Protein AF-A0A933EAL6-F1 (afdb_monomer)

Foldseek 3Di:
DPDDPPPVQLQVLLVVLVVQLPDPPHDLVVLLCQLVPHPGRPDDPPDHSLVSNLSSADDDPRRLVSLLSVLLSLLVNLVVVCQVVQDDPHSLSSLLSSLLNLLSSLAQVRQQVSLVVNVVVLRHFDDDPNHTSLQSSLSNNLSREQACPCLVVLVCQLVVQQDPRRGGHLVSSLSSQLSHAPHNVRHLHHPLLSNLQSLLSLLVVCVPPPCSLVVLLVSLVVSCVSRPPPPCSLLSSLLSCLVNVHQPSSQVSRDDPLSCQLCVVVVVDPDPDSVVSVVSSLVSLVVVLPDPPDDPVVSVVSVVSSVVSVVVVVVVVVPPPPDD

Mean predicted aligned error: 5.94 Å

Radius of gyration: 23.81 Å; Cα contacts (8 Å, |Δi|>4): 385; chains: 1; bounding box: 73×44×65 Å

Secondary structure (DSSP, 8-state):
---SSSHHHHHHHHHHHHHHHH-TT--HHHHHHHHHT-S-----SSS-HHHHHHHTSPPGGGHHHHHHHHHHHHHHHHHT-HHHH--SSSHHHHHHHHHHHHHHH--HHHHHHHHHHHHHH-----EETTEEHHHHHHHHHHHT--SGGGHHHHHHHHHHS--SSS---HHHHHHHHHTSBSSTTSTTSB-HHHHHHHHHHHHHHHTT-TTHHHHHHHHHHHHHHHSTT-TTHHHHHHHHHHHTT--HHHHHH--SHHHHHHHHHHHH-S---HHHHHHHHHHHHHHHHT-TTS-HHHHHHHHHHHHHHHHHHHHHHHT-----

Solvent-accessible surface area (backbone atoms only — not comparable to full-atom values): 18078 Å² total; per-residue (Å²): 146,84,88,80,75,78,58,61,51,52,52,49,35,25,52,55,46,50,56,52,73,70,45,89,85,66,55,66,66,61,57,49,37,35,30,64,58,43,95,57,66,95,64,80,89,84,68,61,42,32,56,51,58,63,67,14,50,56,72,72,91,55,24,62,60,51,46,52,53,50,37,51,53,50,27,56,43,46,70,65,38,45,73,77,66,45,52,73,96,51,31,37,45,24,50,31,24,49,22,46,33,45,29,74,58,47,44,22,94,48,36,25,65,42,52,47,58,54,58,72,65,72,69,75,79,52,59,42,98,88,40,50,35,48,51,30,44,50,50,20,51,34,43,13,44,60,55,68,88,57,47,70,58,22,50,37,8,45,74,67,53,35,50,99,81,43,83,44,35,38,65,52,13,40,49,32,44,60,48,28,33,70,41,81,90,37,67,90,43,74,29,55,69,59,39,26,49,44,50,36,45,50,47,64,67,35,70,80,48,94,57,34,51,63,55,53,35,50,55,55,49,48,53,48,69,76,45,68,91,54,94,54,52,53,57,55,50,50,51,25,31,58,74,52,67,42,58,68,66,58,59,70,33,51,63,54,75,68,45,49,64,28,42,53,62,62,75,74,44,91,63,88,46,70,69,49,50,48,52,43,46,55,51,31,51,54,54,55,61,71,40,87,85,54,55,66,76,58,38,56,49,51,54,52,54,53,54,49,52,54,51,52,56,56,54,59,68,69,65,66,71,86,82,126

Nearest PDB structures (foldseek):
  6j2q-assembly1_N  TM=3.318E-01  e=2.746E+00  Saccharomyces cerevisiae S288C
  5lg6-assembly1_A  TM=2.944E-01  e=2.132E+00  Sus scrofa
  7pua-assembly1_F7  TM=2.602E-01  e=3.851E+00  Trypanosoma brucei brucei

pLDDT: mean 90.54, std 11.36, range [38.97, 98.88]

Sequence (324 aa):
MVELMDIEPILWMREMLGDWLTRDDWRPEELINWLEGYNLPPVGHDDEPFLWLLRGLPLADKRFEAETRLAERVAKVLDGKPDLMRPGTRPDKVLYNLFMLCAGLGCPDQLAEPLYKLFQRRVLKGNWLGVDVRDSLLTALISNQIDDRLRPIWETMLEQRKHDFLPGDEYDGFNGIVMKPASAETVGEPDLDAIGWALKFIAKYLDRDSGRCEEFQALIKQIAEIYPGRPILEIEILLQAVHNDWPRWAMQAIPGDYVSQILDPLETSPYCSVRAAKGIVSHGIATIEARPDVHSGVKLRIEKVHSQYLKEELNVGAQVPEST

Structure (mmCIF, N/CA/C/O backbone):
data_AF-A0A933EAL6-F1
#
_entry.id   AF-A0A933EAL6-F1
#
loop_
_atom_site.group_PDB
_atom_site.id
_atom_site.type_symbol
_atom_site.label_atom_id
_atom_site.label_alt_id
_atom_site.label_comp_id
_atom_site.label_asym_id
_atom_site.label_entity_id
_atom_site.label_seq_id
_atom_site.pdbx_PDB_ins_code
_atom_site.Cartn_x
_atom_site.Cartn_y
_atom_site.Cartn_z
_atom_site.occupancy
_atom_site.B_iso_or_equiv
_atom_site.auth_seq_id
_atom_site.auth_comp_id
_atom_site.auth_asym_id
_atom_site.auth_atom_id
_atom_site.pdbx_PDB_model_num
ATOM 1 N N . MET A 1 1 ? 33.243 19.822 7.051 1.00 38.97 1 MET A N 1
ATOM 2 C CA . MET A 1 1 ? 33.484 20.320 5.679 1.00 38.97 1 MET A CA 1
ATOM 3 C C . MET A 1 1 ? 33.524 19.112 4.748 1.00 38.97 1 MET A C 1
ATOM 5 O O . MET A 1 1 ? 34.571 18.752 4.235 1.00 38.97 1 MET A O 1
ATOM 9 N N . VAL A 1 2 ? 32.381 18.431 4.655 1.00 43.97 2 VAL A N 1
ATOM 10 C CA . VAL A 1 2 ? 32.123 17.196 3.901 1.00 43.97 2 VAL A CA 1
ATOM 11 C C . VAL A 1 2 ? 30.643 17.309 3.545 1.00 43.97 2 VAL A C 1
ATOM 13 O O . VAL A 1 2 ? 29.844 16.979 4.404 1.00 43.97 2 VAL A O 1
ATOM 16 N N . GLU A 1 3 ? 30.278 17.947 2.422 1.00 46.09 3 GLU A N 1
ATOM 17 C CA . GLU A 1 3 ? 28.862 18.010 1.9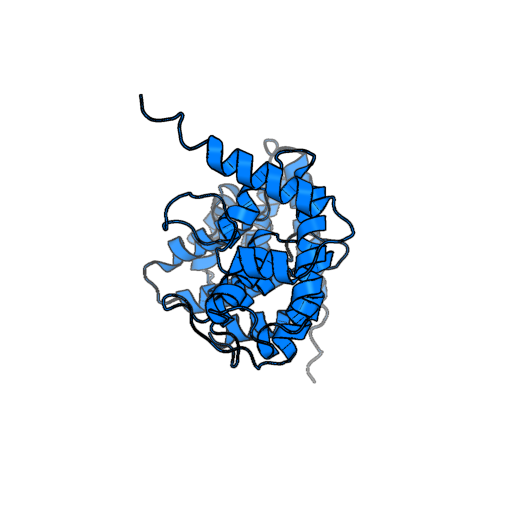69 1.00 46.09 3 GLU A CA 1
ATOM 18 C C . GLU A 1 3 ? 28.632 18.679 0.591 1.00 46.09 3 GLU A C 1
ATOM 20 O O . GLU A 1 3 ? 27.567 19.227 0.332 1.00 46.09 3 GLU A O 1
ATOM 25 N N . LEU A 1 4 ? 29.612 18.679 -0.325 1.00 46.19 4 LEU A N 1
ATOM 26 C CA . LEU A 1 4 ? 29.446 19.334 -1.641 1.00 46.19 4 LEU A CA 1
ATOM 27 C C . LEU A 1 4 ? 29.796 18.462 -2.862 1.00 46.19 4 LEU A C 1
ATOM 29 O O . LEU A 1 4 ? 29.727 18.968 -3.976 1.00 46.19 4 LEU A O 1
ATOM 33 N N . MET A 1 5 ? 30.130 17.174 -2.696 1.00 49.69 5 MET A N 1
ATOM 34 C CA . MET A 1 5 ? 30.483 16.290 -3.829 1.00 49.69 5 MET A CA 1
ATOM 35 C C . MET A 1 5 ? 29.367 15.325 -4.277 1.00 49.69 5 MET A C 1
ATOM 37 O O . MET A 1 5 ? 29.436 14.829 -5.394 1.00 49.69 5 MET A O 1
ATOM 41 N N . ASP A 1 6 ? 28.295 15.131 -3.499 1.00 56.69 6 ASP A N 1
ATOM 42 C CA . ASP A 1 6 ? 27.208 14.192 -3.861 1.00 56.69 6 ASP A CA 1
ATOM 43 C C . ASP A 1 6 ? 26.099 14.810 -4.735 1.00 56.69 6 ASP A C 1
ATOM 45 O O . ASP A 1 6 ? 25.168 14.127 -5.162 1.00 56.69 6 ASP A O 1
ATOM 49 N N . ILE A 1 7 ? 26.178 16.113 -5.029 1.00 62.53 7 ILE A N 1
ATOM 50 C CA . ILE A 1 7 ? 25.161 16.825 -5.821 1.00 62.53 7 ILE A CA 1
ATO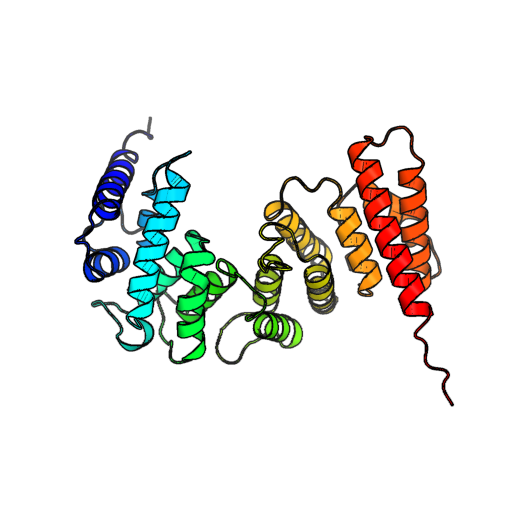M 51 C C . ILE A 1 7 ? 25.357 16.595 -7.332 1.00 62.53 7 ILE A C 1
ATOM 53 O O . ILE A 1 7 ? 24.390 16.583 -8.089 1.00 62.53 7 ILE A O 1
ATOM 57 N N . GLU A 1 8 ? 26.586 16.370 -7.795 1.00 81.62 8 GLU A N 1
ATOM 58 C CA . GLU A 1 8 ? 26.896 16.250 -9.228 1.00 81.62 8 GLU A CA 1
ATOM 59 C C . GLU A 1 8 ? 26.235 15.027 -9.906 1.00 81.62 8 GLU A C 1
ATOM 61 O O . GLU A 1 8 ? 25.612 15.188 -10.960 1.00 81.62 8 GLU A O 1
ATOM 66 N N . PRO A 1 9 ? 26.234 13.825 -9.303 1.00 86.44 9 PRO A N 1
ATOM 67 C CA . PRO A 1 9 ? 25.667 12.642 -9.952 1.00 86.44 9 PRO A CA 1
ATOM 68 C C . PRO A 1 9 ? 24.141 12.640 -9.991 1.00 86.44 9 PRO A C 1
ATOM 70 O O . PRO A 1 9 ? 23.541 12.153 -10.948 1.00 86.44 9 PRO A O 1
ATOM 73 N N . ILE A 1 10 ? 23.496 13.207 -8.966 1.00 88.19 10 ILE A N 1
ATOM 74 C CA . ILE A 1 10 ? 22.038 13.308 -8.938 1.00 88.19 10 ILE A CA 1
ATOM 75 C C . ILE A 1 10 ? 21.523 14.345 -9.941 1.00 88.19 10 ILE A C 1
ATOM 77 O O . ILE A 1 10 ? 20.478 14.138 -10.559 1.00 88.19 10 ILE A O 1
ATOM 81 N N . LEU A 1 11 ? 22.264 15.439 -10.149 1.00 89.56 11 LEU A N 1
ATOM 82 C CA . LEU A 1 11 ? 21.956 16.403 -11.204 1.00 89.56 11 LEU A CA 1
ATOM 83 C C . LEU A 1 11 ? 22.111 15.771 -12.588 1.00 89.56 11 LEU A C 1
ATOM 85 O O . LEU A 1 11 ? 21.212 15.928 -13.412 1.00 89.56 11 LEU A O 1
ATOM 89 N N . TRP A 1 12 ? 23.171 14.986 -12.805 1.00 90.00 12 TRP A N 1
ATOM 90 C CA . TRP A 1 12 ? 23.346 14.240 -14.051 1.00 90.00 12 TRP A CA 1
ATOM 91 C C . TRP A 1 12 ? 22.209 13.233 -14.279 1.00 90.00 12 TRP A C 1
ATOM 93 O O . TRP A 1 12 ? 21.613 13.217 -15.356 1.00 90.00 12 TRP A O 1
ATOM 103 N N . MET A 1 13 ? 21.835 12.440 -13.267 1.00 92.50 13 MET A N 1
ATOM 104 C CA . MET A 1 13 ? 20.707 11.507 -13.382 1.00 92.50 13 MET A CA 1
ATOM 105 C C . MET A 1 13 ? 19.410 12.232 -13.762 1.00 92.50 13 MET A C 1
ATOM 107 O O . MET A 1 13 ? 18.644 11.740 -14.589 1.00 92.50 13 MET A O 1
ATOM 111 N N . ARG A 1 14 ? 19.175 13.417 -13.185 1.00 93.06 14 ARG A N 1
ATOM 112 C CA . ARG A 1 14 ? 17.989 14.231 -13.469 1.00 93.06 14 ARG A CA 1
ATOM 113 C C . ARG A 1 14 ? 17.970 14.786 -14.887 1.00 93.06 14 ARG A C 1
ATOM 115 O O . ARG A 1 14 ? 16.919 14.756 -15.519 1.00 93.06 14 ARG A O 1
ATOM 122 N N . GLU A 1 15 ? 19.101 15.274 -15.383 1.00 93.00 15 GLU A N 1
ATOM 123 C CA . GLU A 1 15 ? 19.229 15.745 -16.766 1.00 93.00 15 GLU A CA 1
ATOM 124 C C . GLU A 1 15 ? 19.020 14.591 -17.752 1.00 93.00 15 GLU A C 1
ATOM 126 O O . GLU A 1 15 ? 18.150 14.664 -18.616 1.00 93.00 15 GLU A O 1
ATOM 131 N N . MET A 1 16 ? 19.713 13.468 -17.540 1.00 94.12 16 MET A N 1
ATOM 132 C CA . MET A 1 16 ? 19.602 12.281 -18.388 1.00 94.12 16 MET A CA 1
ATOM 133 C C . MET A 1 16 ? 18.174 11.718 -18.424 1.00 94.12 16 MET A C 1
ATOM 135 O O . MET A 1 16 ? 17.665 11.388 -19.498 1.00 94.12 16 MET A O 1
ATOM 139 N N . LEU A 1 17 ? 17.517 11.600 -17.264 1.00 95.56 17 LEU A N 1
ATOM 140 C CA . LEU A 1 17 ? 16.135 11.130 -17.191 1.00 95.56 17 LEU A CA 1
ATOM 141 C C . LEU A 1 17 ? 15.175 12.135 -17.834 1.00 95.56 17 LEU A C 1
ATOM 143 O O . LEU A 1 17 ? 14.289 11.724 -18.579 1.00 95.56 17 LEU A O 1
ATOM 147 N N . GLY A 1 18 ? 15.354 13.433 -17.577 1.00 95.25 18 GLY A N 1
ATOM 148 C CA . GLY A 1 18 ? 14.534 14.496 -18.156 1.00 95.25 18 GLY A CA 1
ATOM 149 C C . GLY A 1 18 ? 14.580 14.492 -19.683 1.00 95.25 18 GLY A C 1
ATOM 150 O O . GLY A 1 18 ? 13.536 14.410 -20.332 1.00 95.25 18 GLY A O 1
ATOM 151 N N . ASP A 1 19 ? 15.782 14.478 -20.256 1.00 95.19 19 ASP A N 1
ATOM 152 C CA . ASP A 1 19 ? 15.985 14.404 -21.703 1.00 95.19 19 ASP A CA 1
ATOM 153 C C . ASP A 1 19 ? 15.349 13.143 -22.279 1.00 95.19 19 ASP A C 1
ATOM 155 O O . ASP A 1 19 ? 14.588 13.201 -23.247 1.00 95.19 19 ASP A O 1
ATOM 159 N N . TRP A 1 20 ? 15.582 11.993 -21.645 1.00 97.00 20 TRP A N 1
ATOM 160 C CA . TRP A 1 20 ? 14.980 10.743 -22.082 1.00 97.00 20 TRP A CA 1
ATOM 161 C C . TRP A 1 20 ? 13.451 10.808 -22.068 1.00 97.00 20 TRP A C 1
ATOM 163 O O . TRP A 1 20 ? 12.844 10.440 -23.073 1.00 97.00 20 TRP A O 1
ATOM 173 N N . LEU A 1 21 ? 12.823 11.314 -20.998 1.00 97.00 21 LEU A N 1
ATOM 174 C CA . LEU A 1 21 ? 11.361 11.417 -20.850 1.00 97.00 21 LEU A CA 1
ATOM 175 C C . LEU A 1 21 ? 10.691 12.336 -21.887 1.00 97.00 21 LEU A C 1
ATOM 177 O O . LEU A 1 21 ? 9.519 12.120 -22.218 1.00 97.00 21 LEU A O 1
ATOM 181 N N . THR A 1 22 ? 11.421 13.313 -22.432 1.00 95.81 22 THR A N 1
ATOM 182 C CA . THR A 1 22 ? 10.909 14.229 -23.470 1.00 95.81 22 THR A CA 1
ATOM 183 C C . THR A 1 22 ? 11.011 13.676 -24.894 1.00 95.81 22 THR A C 1
ATOM 185 O O . THR A 1 22 ? 10.287 14.133 -25.774 1.00 95.81 22 THR A O 1
ATOM 188 N N . ARG A 1 23 ? 11.860 12.669 -25.133 1.00 96.44 23 ARG A N 1
ATOM 189 C CA . ARG A 1 23 ? 12.042 12.048 -26.455 1.00 96.44 23 ARG A CA 1
ATOM 190 C C . ARG A 1 23 ? 10.880 11.136 -26.845 1.00 96.44 23 ARG A C 1
ATOM 192 O O . ARG A 1 23 ? 10.581 10.190 -26.120 1.00 96.44 23 ARG A O 1
ATOM 199 N N . ASP A 1 24 ? 10.305 11.328 -28.029 1.00 93.81 24 ASP A N 1
ATOM 200 C CA . ASP A 1 24 ? 9.278 10.424 -28.577 1.00 93.81 24 ASP A CA 1
ATOM 201 C C . ASP A 1 24 ? 9.861 9.108 -29.129 1.00 93.81 24 ASP A C 1
ATOM 203 O O . ASP A 1 24 ? 9.171 8.090 -29.170 1.00 93.81 24 ASP A O 1
ATOM 207 N N . ASP A 1 25 ? 11.138 9.108 -29.526 1.00 95.38 25 ASP A N 1
ATOM 208 C CA . ASP A 1 25 ? 11.841 8.000 -30.193 1.00 95.38 25 ASP A CA 1
ATOM 209 C C . ASP A 1 25 ? 12.563 7.036 -29.231 1.00 95.38 25 ASP A C 1
ATOM 211 O O . ASP A 1 25 ? 13.445 6.273 -29.639 1.00 95.38 25 ASP A O 1
ATOM 215 N N . TRP A 1 26 ? 12.210 7.083 -27.948 1.00 96.38 26 TRP A N 1
ATOM 216 C CA . TRP A 1 26 ? 12.807 6.243 -26.914 1.00 96.38 26 TRP A CA 1
ATOM 217 C C . TRP A 1 26 ? 12.532 4.750 -27.147 1.00 96.38 26 TRP A C 1
ATOM 219 O O . TRP A 1 26 ? 11.570 4.364 -27.822 1.00 96.38 26 TRP A O 1
ATOM 229 N N . ARG A 1 27 ? 13.367 3.889 -26.551 1.00 96.62 27 ARG A N 1
ATOM 230 C CA . ARG A 1 27 ? 13.240 2.430 -26.695 1.00 96.62 27 ARG A CA 1
ATOM 231 C C . ARG A 1 27 ? 13.237 1.690 -25.349 1.00 96.62 27 ARG A C 1
ATOM 233 O O . ARG A 1 27 ? 13.998 2.077 -24.462 1.00 96.62 27 ARG A O 1
ATOM 240 N N . PRO A 1 28 ? 12.449 0.605 -25.185 1.00 97.06 28 PRO A N 1
ATOM 241 C CA . PRO A 1 28 ? 12.453 -0.236 -23.981 1.00 97.06 28 PRO A CA 1
ATOM 242 C C . PRO A 1 28 ? 13.844 -0.678 -23.514 1.00 97.06 28 PRO A C 1
ATOM 244 O O . PRO A 1 28 ? 14.104 -0.736 -22.313 1.00 97.06 28 PRO A O 1
ATOM 247 N N . GLU A 1 29 ? 14.752 -0.950 -24.452 1.00 97.06 29 GLU A N 1
ATOM 248 C CA . GLU A 1 29 ? 16.115 -1.400 -24.171 1.00 97.06 29 GLU A CA 1
ATOM 249 C C . GLU A 1 29 ? 16.933 -0.360 -23.395 1.00 97.06 29 GLU A C 1
ATOM 251 O O . GLU A 1 29 ? 17.796 -0.733 -22.606 1.00 97.06 29 GLU A O 1
ATOM 256 N N . GLU A 1 30 ? 16.657 0.937 -23.575 1.00 97.00 30 GLU A N 1
ATOM 257 C CA . GLU A 1 30 ? 17.330 2.005 -22.826 1.00 97.00 30 GLU A CA 1
ATOM 258 C C . GLU A 1 30 ? 17.000 1.903 -21.328 1.00 97.00 30 GLU A C 1
ATOM 260 O O . GLU A 1 30 ? 17.908 1.904 -20.497 1.00 97.00 30 GLU A O 1
ATOM 265 N N . LEU A 1 31 ? 15.719 1.710 -20.985 1.00 97.56 31 LEU A N 1
ATOM 266 C CA . LEU A 1 31 ? 15.288 1.522 -19.598 1.00 97.56 31 LEU A CA 1
ATOM 267 C C . LEU A 1 31 ? 15.797 0.193 -19.022 1.00 97.56 31 LEU A C 1
ATOM 269 O O . LEU A 1 31 ? 16.239 0.154 -17.878 1.00 97.56 31 LEU A O 1
ATOM 273 N N . ILE A 1 32 ? 15.786 -0.890 -19.806 1.00 97.94 32 ILE A N 1
ATOM 274 C CA . ILE A 1 32 ? 16.344 -2.186 -19.382 1.00 97.94 32 ILE A CA 1
ATOM 275 C C . ILE A 1 32 ? 17.829 -2.045 -19.020 1.00 97.94 32 ILE A C 1
ATOM 277 O O . ILE A 1 32 ? 18.246 -2.533 -17.971 1.00 97.94 32 ILE A O 1
ATOM 281 N N . ASN A 1 33 ? 18.610 -1.337 -19.842 1.00 96.75 33 ASN A N 1
ATOM 282 C CA . ASN A 1 33 ? 20.025 -1.089 -19.572 1.00 96.75 33 ASN A CA 1
ATOM 283 C C . ASN A 1 33 ? 20.219 -0.323 -18.258 1.00 96.75 33 ASN A C 1
ATOM 285 O O . ASN A 1 33 ? 21.057 -0.720 -17.447 1.00 96.75 33 ASN A O 1
ATOM 289 N N . TRP A 1 34 ? 19.417 0.717 -18.011 1.00 96.12 34 TRP A N 1
ATOM 290 C CA . TRP A 1 34 ? 19.445 1.437 -16.737 1.00 96.12 34 TRP A CA 1
ATOM 291 C C . TRP A 1 34 ? 19.108 0.530 -15.558 1.00 96.12 34 TRP A C 1
ATOM 293 O O . TRP A 1 34 ? 19.881 0.484 -14.610 1.00 96.12 34 TRP A O 1
ATOM 303 N N . LEU A 1 35 ? 18.026 -0.251 -15.631 1.00 96.88 35 LEU A N 1
ATOM 304 C CA . LEU A 1 35 ? 17.615 -1.182 -14.569 1.00 96.88 35 LEU A CA 1
ATOM 305 C C . LEU A 1 35 ? 18.649 -2.285 -14.301 1.00 96.88 35 LEU A C 1
ATOM 307 O O . LEU A 1 35 ? 18.719 -2.826 -13.196 1.00 96.88 35 LEU A O 1
ATOM 311 N N . GLU A 1 36 ? 19.478 -2.614 -15.286 1.00 95.12 36 GLU A N 1
ATOM 312 C CA . GLU A 1 36 ? 20.605 -3.525 -15.114 1.00 95.12 36 GLU A CA 1
ATOM 313 C C . GLU A 1 36 ? 21.829 -2.849 -14.460 1.00 95.12 36 GLU A C 1
ATOM 315 O O . GLU A 1 36 ? 22.655 -3.513 -13.819 1.00 95.12 36 GLU A O 1
ATOM 320 N N . GLY A 1 37 ? 21.904 -1.519 -14.527 1.00 93.38 37 GLY A N 1
ATOM 321 C CA . GLY A 1 37 ? 22.972 -0.682 -13.979 1.00 93.38 37 GLY A CA 1
ATOM 322 C C . GLY A 1 37 ? 23.952 -0.146 -15.025 1.00 93.38 37 GLY A C 1
ATOM 323 O O . GLY A 1 37 ? 25.011 0.359 -14.660 1.00 93.38 37 GLY A O 1
ATOM 324 N N . TYR A 1 38 ? 23.640 -0.267 -16.314 1.00 93.19 38 TYR A N 1
ATOM 325 C CA . TYR A 1 38 ? 24.433 0.315 -17.394 1.00 93.19 38 TYR A CA 1
ATOM 326 C C . TYR A 1 38 ? 24.014 1.756 -17.668 1.00 93.19 38 TYR A C 1
ATOM 328 O O . TYR A 1 38 ? 22.846 2.097 -17.526 1.00 93.19 38 TYR A O 1
ATOM 336 N N . ASN A 1 39 ? 24.955 2.588 -18.125 1.00 89.75 39 ASN A N 1
ATOM 337 C CA . ASN A 1 39 ? 24.715 3.989 -18.503 1.00 89.75 39 ASN A CA 1
ATOM 338 C C . ASN A 1 39 ? 24.059 4.839 -17.397 1.00 89.75 39 ASN A C 1
ATOM 340 O O . ASN A 1 39 ? 23.352 5.796 -17.700 1.00 89.75 39 ASN A O 1
ATOM 344 N N . LEU A 1 40 ? 24.279 4.479 -16.129 1.00 88.50 40 LEU A N 1
ATOM 345 C CA . LEU A 1 40 ? 23.939 5.307 -14.976 1.00 88.50 40 LEU A CA 1
ATOM 346 C C . LEU A 1 40 ? 25.152 6.156 -14.562 1.00 88.50 40 LEU A C 1
ATOM 348 O O . LEU A 1 40 ? 26.291 5.764 -14.848 1.00 88.50 40 LEU A O 1
ATOM 352 N N . PRO A 1 41 ? 24.940 7.294 -13.877 1.00 84.94 41 PRO A N 1
ATOM 353 C CA . PRO A 1 41 ? 26.030 8.069 -13.294 1.00 84.94 41 PRO A CA 1
ATOM 354 C C . PRO A 1 41 ? 26.938 7.213 -12.379 1.00 84.94 41 PRO A C 1
ATOM 356 O O . PRO A 1 41 ? 26.459 6.279 -11.733 1.00 84.94 41 PRO A O 1
ATOM 359 N N . PRO A 1 42 ? 28.251 7.505 -12.299 1.00 72.88 42 PRO A N 1
ATOM 360 C CA . PRO A 1 42 ? 29.240 6.714 -11.572 1.00 72.88 42 PRO A CA 1
ATOM 361 C C . PRO A 1 42 ? 29.211 7.039 -10.074 1.00 72.88 42 PRO A C 1
ATOM 363 O O . PRO A 1 42 ? 30.076 7.741 -9.555 1.00 72.88 42 PRO A O 1
ATOM 366 N N . VAL A 1 43 ? 28.203 6.532 -9.373 1.00 60.44 43 VAL A N 1
ATOM 367 C CA . VAL A 1 43 ? 27.969 6.795 -7.947 1.00 60.44 43 VAL A CA 1
ATOM 368 C C . VAL A 1 43 ? 27.930 5.507 -7.159 1.00 60.44 43 VAL A C 1
ATOM 370 O O . VAL A 1 43 ? 26.868 4.946 -6.921 1.00 60.44 43 VAL A O 1
ATOM 373 N N . GLY A 1 44 ? 29.121 5.049 -6.768 1.00 58.97 44 GLY A N 1
ATOM 374 C CA . GLY A 1 44 ? 29.311 3.885 -5.903 1.00 58.97 44 GLY A CA 1
ATOM 375 C C . GLY A 1 44 ? 28.628 2.603 -6.395 1.00 58.97 44 GLY A C 1
ATOM 376 O O . GLY A 1 44 ? 28.034 2.538 -7.467 1.00 58.97 44 GLY A O 1
ATOM 377 N N . HIS A 1 45 ? 28.746 1.535 -5.616 1.00 60.19 45 HIS A N 1
AT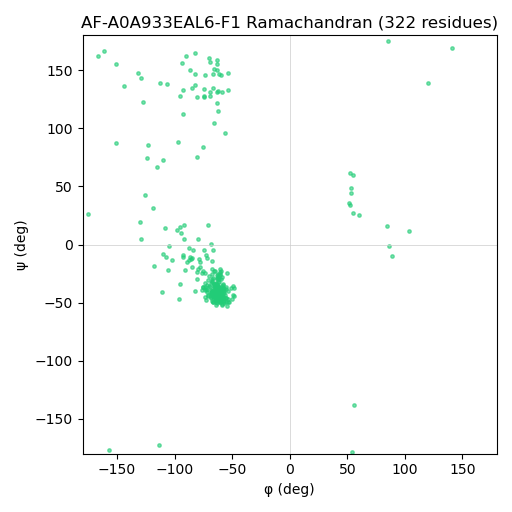OM 378 C CA . HIS A 1 45 ? 28.006 0.287 -5.846 1.00 60.19 45 HIS A CA 1
ATOM 379 C C . HIS A 1 45 ? 26.902 0.087 -4.800 1.00 60.19 45 HIS A C 1
ATOM 381 O O . HIS A 1 45 ? 26.374 -1.015 -4.676 1.00 60.19 45 HIS A O 1
ATOM 387 N N . ASP A 1 46 ? 26.582 1.144 -4.051 1.00 74.69 46 ASP A N 1
ATOM 388 C CA . ASP A 1 46 ? 25.826 1.035 -2.804 1.00 74.69 46 ASP A CA 1
ATOM 389 C C . ASP A 1 46 ? 24.308 1.151 -3.020 1.00 74.69 46 ASP A C 1
ATOM 391 O O . ASP A 1 46 ? 23.541 0.641 -2.209 1.00 74.69 46 ASP A O 1
ATOM 395 N N . ASP A 1 47 ? 23.867 1.760 -4.129 1.00 83.75 47 ASP A N 1
ATOM 396 C CA . ASP A 1 47 ? 22.451 1.953 -4.457 1.00 83.75 47 ASP A CA 1
ATOM 397 C C . ASP A 1 47 ? 22.017 1.124 -5.680 1.00 83.75 47 ASP A C 1
ATOM 399 O O . ASP A 1 47 ? 22.701 1.072 -6.708 1.00 83.75 47 ASP A O 1
ATOM 403 N N . GLU A 1 48 ? 20.825 0.528 -5.604 1.00 92.31 48 GLU A N 1
ATOM 404 C CA . GLU A 1 48 ? 20.214 -0.190 -6.727 1.00 92.31 48 GLU A CA 1
ATOM 405 C C . GLU A 1 48 ? 19.683 0.774 -7.816 1.00 92.31 48 GLU A C 1
ATOM 407 O O . GLU A 1 48 ? 19.160 1.848 -7.505 1.00 92.31 48 GLU A O 1
ATOM 412 N N . PRO A 1 49 ? 19.741 0.399 -9.109 1.00 94.75 49 PRO A N 1
ATOM 413 C CA . PRO A 1 49 ? 19.315 1.230 -10.237 1.00 94.75 49 PRO A CA 1
ATOM 414 C C . PRO A 1 49 ? 17.949 1.912 -10.143 1.00 94.75 49 PRO A C 1
ATOM 416 O O . PRO A 1 49 ? 17.801 3.048 -10.594 1.00 94.75 49 PRO A O 1
ATOM 419 N N . PHE A 1 50 ? 16.937 1.252 -9.573 1.00 96.25 50 PHE A N 1
ATOM 420 C CA . PHE A 1 50 ? 15.602 1.848 -9.476 1.00 96.25 50 PHE A CA 1
ATOM 421 C C . PHE A 1 50 ? 15.591 3.102 -8.588 1.00 96.25 50 PHE A C 1
ATOM 423 O O . PHE A 1 50 ? 14.862 4.049 -8.883 1.00 96.25 50 PHE A O 1
ATOM 430 N N . LEU A 1 51 ? 16.436 3.152 -7.548 1.00 94.44 51 LEU A N 1
ATOM 431 C CA . LEU A 1 51 ? 16.561 4.315 -6.666 1.00 94.44 51 LEU A CA 1
ATOM 432 C C . LEU A 1 51 ? 17.101 5.523 -7.427 1.00 94.44 51 LEU A C 1
ATOM 434 O O . LEU A 1 51 ? 16.626 6.637 -7.218 1.00 94.44 51 LEU A O 1
ATOM 438 N N . TRP A 1 52 ? 18.048 5.314 -8.345 1.00 93.00 52 TRP A N 1
ATOM 439 C CA . TRP A 1 52 ? 18.578 6.386 -9.188 1.00 93.00 52 TRP A CA 1
ATOM 440 C C . TRP A 1 52 ? 17.509 6.971 -10.101 1.00 93.00 52 TRP A C 1
ATOM 442 O O . TRP A 1 52 ? 17.387 8.191 -10.188 1.00 93.00 52 TRP A O 1
ATOM 452 N N . LEU A 1 53 ? 16.683 6.121 -10.710 1.00 95.50 53 LEU A N 1
ATOM 453 C CA . LEU A 1 53 ? 15.565 6.572 -11.538 1.00 95.50 53 LEU A CA 1
ATOM 454 C C . LEU A 1 53 ? 14.560 7.393 -10.717 1.00 95.50 53 LEU A C 1
ATOM 456 O O . LEU A 1 53 ? 14.176 8.480 -11.140 1.00 95.50 53 LEU A O 1
ATOM 460 N N . LEU A 1 54 ? 14.203 6.933 -9.513 1.00 95.88 54 LEU A N 1
ATOM 461 C CA . LEU A 1 54 ? 13.280 7.653 -8.627 1.00 95.88 54 LEU A CA 1
ATOM 462 C C . LEU A 1 54 ? 13.854 8.985 -8.122 1.00 95.88 54 LEU A C 1
ATOM 464 O O . LEU A 1 54 ? 13.153 9.995 -8.089 1.00 95.88 54 LEU A O 1
ATOM 468 N N . ARG A 1 55 ? 15.134 9.022 -7.735 1.00 92.50 55 ARG A N 1
ATOM 469 C CA . ARG A 1 55 ? 15.792 10.257 -7.274 1.00 92.50 55 ARG A CA 1
ATOM 470 C C . ARG A 1 55 ? 16.032 11.240 -8.428 1.00 92.50 55 ARG A C 1
ATOM 472 O O . ARG A 1 55 ? 16.012 12.454 -8.214 1.00 92.50 55 ARG A O 1
ATOM 479 N N . GLY A 1 56 ? 16.243 10.722 -9.639 1.00 93.69 56 GLY A N 1
ATOM 480 C CA . GLY A 1 56 ? 16.425 11.491 -10.868 1.00 93.69 56 GLY A CA 1
ATOM 481 C C . GLY A 1 56 ? 15.173 12.236 -11.326 1.00 93.69 56 GLY A C 1
ATOM 482 O O . GLY A 1 56 ? 15.274 13.135 -12.154 1.00 93.69 56 GLY A O 1
ATOM 483 N N . LEU A 1 57 ? 13.994 11.925 -10.787 1.00 95.44 57 LEU A N 1
ATOM 484 C CA . LEU A 1 57 ? 12.784 12.676 -11.105 1.00 95.44 57 LEU A CA 1
ATOM 485 C C . LEU A 1 57 ? 12.936 14.168 -10.729 1.00 95.44 57 LEU A C 1
ATOM 487 O O . LEU A 1 57 ? 13.629 14.522 -9.761 1.00 95.44 57 LEU A O 1
ATOM 491 N N . PRO A 1 58 ? 12.319 15.082 -11.501 1.00 92.81 58 PRO A N 1
ATOM 492 C CA . PRO A 1 58 ? 12.307 16.494 -11.156 1.00 92.81 58 PRO A CA 1
ATOM 493 C C . PRO A 1 58 ? 11.563 16.725 -9.833 1.00 92.81 58 PRO A C 1
ATOM 495 O O . PRO A 1 58 ? 10.724 15.932 -9.413 1.00 92.81 58 PRO A O 1
ATOM 498 N N . LEU A 1 59 ? 11.891 17.827 -9.160 1.00 89.38 59 LEU A N 1
ATOM 499 C CA . LEU A 1 59 ? 11.268 18.214 -7.893 1.00 89.38 59 LEU A CA 1
ATOM 500 C C . LEU A 1 59 ? 10.032 19.101 -8.127 1.00 89.38 59 LEU A C 1
ATOM 502 O O . LEU A 1 59 ? 9.900 19.723 -9.184 1.00 89.38 59 LEU A O 1
ATOM 506 N N . ALA A 1 60 ? 9.187 19.208 -7.096 1.00 90.44 60 ALA A N 1
ATOM 507 C CA . ALA A 1 60 ? 8.017 20.090 -7.044 1.00 90.44 60 ALA A CA 1
ATOM 508 C C . ALA A 1 60 ? 7.033 19.860 -8.211 1.00 90.44 60 ALA A C 1
ATOM 510 O O . ALA A 1 60 ? 6.766 18.717 -8.572 1.00 90.44 60 ALA A O 1
ATOM 511 N N . ASP A 1 61 ? 6.495 20.930 -8.796 1.00 87.38 61 ASP A N 1
ATOM 512 C CA . ASP A 1 61 ? 5.340 20.901 -9.705 1.00 87.38 61 ASP A CA 1
ATOM 513 C C . ASP A 1 61 ? 5.541 20.048 -10.970 1.00 87.38 61 ASP A C 1
ATOM 515 O O . ASP A 1 61 ? 4.577 19.583 -11.568 1.00 87.38 61 ASP A O 1
ATOM 519 N N . LYS A 1 62 ? 6.794 19.805 -11.376 1.00 91.44 62 LYS A N 1
ATOM 520 C CA . LYS A 1 62 ? 7.122 18.974 -12.549 1.00 91.44 62 LYS A CA 1
ATOM 521 C C . LYS A 1 62 ? 7.182 17.478 -12.241 1.00 91.44 62 LYS A C 1
ATOM 523 O O . LYS A 1 62 ? 7.284 16.671 -13.164 1.00 91.44 62 LYS A O 1
ATOM 528 N N . ARG A 1 63 ? 7.181 17.103 -10.959 1.00 94.25 63 ARG A N 1
ATOM 529 C CA . ARG A 1 63 ? 7.388 15.722 -10.517 1.00 94.25 63 ARG A CA 1
ATOM 530 C C . ARG A 1 63 ? 6.275 14.802 -10.998 1.00 94.25 63 ARG A C 1
ATOM 532 O O . ARG A 1 63 ? 6.573 13.775 -11.592 1.00 94.25 63 ARG A O 1
ATOM 539 N N . PHE A 1 64 ? 5.025 15.218 -10.815 1.00 94.19 64 PHE A N 1
ATOM 540 C CA . PHE A 1 64 ? 3.853 14.418 -11.164 1.00 94.19 64 PHE A CA 1
ATOM 541 C C . PHE A 1 64 ? 3.809 14.048 -12.658 1.00 94.19 64 PHE A C 1
ATOM 543 O O . PHE A 1 64 ? 3.603 12.888 -13.012 1.00 94.19 64 PHE A O 1
ATOM 550 N N . GLU A 1 65 ? 4.063 15.015 -13.547 1.00 95.94 65 GLU A N 1
ATOM 551 C CA . GLU A 1 65 ? 4.106 14.774 -14.997 1.00 95.94 65 GLU A CA 1
ATOM 552 C C . GLU A 1 65 ? 5.236 13.802 -15.371 1.00 95.94 65 GLU A C 1
ATOM 554 O O . GLU A 1 65 ? 5.032 12.874 -16.156 1.00 95.94 65 GLU A O 1
ATOM 559 N N . ALA A 1 66 ? 6.421 13.974 -14.780 1.00 97.12 66 ALA A N 1
ATOM 560 C CA . ALA A 1 66 ? 7.564 13.104 -15.035 1.00 97.12 66 ALA A CA 1
ATOM 561 C C . ALA A 1 66 ? 7.366 11.679 -14.487 1.00 97.12 66 ALA A C 1
ATOM 563 O O . ALA A 1 66 ? 7.735 10.722 -15.167 1.00 97.12 66 ALA A O 1
ATOM 564 N N . GLU A 1 67 ? 6.767 11.528 -13.301 1.00 97.69 67 GLU A N 1
ATOM 565 C CA . GLU A 1 67 ? 6.384 10.233 -12.718 1.00 97.69 67 GLU A CA 1
ATOM 566 C C . GLU A 1 67 ? 5.383 9.513 -13.616 1.00 97.69 67 GLU A C 1
ATOM 568 O O . GLU A 1 67 ? 5.631 8.375 -14.014 1.00 97.69 67 GLU A O 1
ATOM 573 N N . THR A 1 68 ? 4.327 10.214 -14.036 1.00 97.88 68 THR A N 1
ATOM 574 C CA . THR A 1 68 ? 3.318 9.690 -14.966 1.00 97.88 68 THR A CA 1
ATOM 575 C C . THR A 1 68 ? 3.971 9.227 -16.267 1.00 97.88 68 THR A C 1
ATOM 577 O O . THR A 1 68 ? 3.762 8.101 -16.717 1.00 97.88 68 THR A O 1
ATOM 580 N N . ARG A 1 69 ? 4.836 10.060 -16.858 1.00 98.12 69 ARG A N 1
ATOM 581 C CA . ARG A 1 69 ? 5.543 9.733 -18.100 1.00 98.12 69 ARG A CA 1
ATOM 582 C C . ARG A 1 69 ? 6.479 8.541 -17.939 1.00 98.12 69 ARG A C 1
ATOM 584 O O . ARG A 1 69 ? 6.557 7.704 -18.836 1.00 98.12 69 ARG A O 1
ATOM 591 N N . LEU A 1 70 ? 7.201 8.447 -16.824 1.00 98.56 70 LEU A N 1
ATOM 592 C CA . LEU A 1 70 ? 8.057 7.300 -16.534 1.00 98.56 70 LEU A CA 1
ATOM 593 C C . LEU A 1 70 ? 7.210 6.031 -16.364 1.00 98.56 70 LEU A C 1
ATOM 595 O O . LEU A 1 70 ? 7.543 5.004 -16.956 1.00 98.56 70 LEU A O 1
ATOM 599 N N . ALA A 1 71 ? 6.081 6.114 -15.658 1.00 98.75 71 ALA A N 1
ATOM 600 C CA . ALA A 1 71 ? 5.137 5.016 -15.483 1.00 98.75 71 ALA A CA 1
ATOM 601 C C . ALA A 1 71 ? 4.545 4.526 -16.818 1.00 98.75 71 ALA A C 1
ATOM 603 O O . ALA A 1 71 ? 4.518 3.322 -17.061 1.00 98.75 71 ALA A O 1
ATOM 604 N N . GLU A 1 72 ? 4.172 5.422 -17.742 1.00 98.62 72 GLU A N 1
ATOM 605 C CA . GLU A 1 72 ? 3.727 5.060 -19.103 1.00 98.62 72 GLU A CA 1
ATOM 606 C C . GLU A 1 72 ? 4.784 4.246 -19.870 1.00 98.62 72 GLU A C 1
ATOM 608 O O . GLU A 1 72 ? 4.472 3.321 -20.629 1.00 98.62 72 GLU A O 1
ATOM 613 N N . ARG A 1 73 ? 6.062 4.593 -19.701 1.00 98.56 73 ARG A N 1
ATOM 614 C CA . ARG A 1 73 ? 7.171 3.894 -20.363 1.00 98.56 73 ARG A CA 1
ATOM 615 C C . ARG A 1 73 ? 7.481 2.559 -19.697 1.00 98.56 73 ARG A C 1
ATOM 617 O O . ARG A 1 73 ? 7.711 1.574 -20.396 1.00 98.56 73 ARG A O 1
ATOM 624 N N . VAL A 1 74 ? 7.421 2.506 -18.370 1.00 98.69 74 VAL A N 1
ATOM 625 C CA . VAL A 1 74 ? 7.508 1.266 -17.587 1.00 98.69 74 VAL A CA 1
ATOM 626 C C . VAL A 1 74 ? 6.382 0.303 -17.978 1.00 98.69 74 VAL A C 1
ATOM 628 O O . VAL A 1 74 ? 6.651 -0.872 -18.225 1.00 98.69 74 VAL A O 1
ATOM 631 N N . ALA A 1 75 ? 5.149 0.793 -18.142 1.00 98.75 75 ALA A N 1
ATOM 632 C CA . ALA A 1 75 ? 4.010 0.002 -18.607 1.00 98.75 75 ALA A CA 1
ATOM 633 C C . ALA A 1 75 ? 4.286 -0.664 -19.966 1.00 98.75 75 ALA A C 1
ATOM 635 O O . ALA A 1 75 ? 4.065 -1.863 -20.125 1.00 98.75 75 ALA A O 1
ATOM 636 N N . LYS A 1 76 ? 4.884 0.065 -20.917 1.00 98.38 76 LYS A N 1
ATOM 637 C CA . LYS A 1 76 ? 5.306 -0.500 -22.212 1.00 98.38 76 LYS A CA 1
ATOM 638 C C . LYS A 1 76 ? 6.379 -1.588 -22.080 1.00 98.38 76 LYS A C 1
ATOM 640 O O . LYS A 1 76 ? 6.360 -2.546 -22.850 1.00 98.38 76 LYS A O 1
ATOM 645 N N . VAL A 1 77 ? 7.299 -1.478 -21.116 1.00 98.50 77 VAL A N 1
ATOM 646 C CA . VAL A 1 77 ? 8.253 -2.564 -20.815 1.00 98.50 77 VAL A CA 1
ATOM 647 C C . VAL A 1 77 ? 7.523 -3.786 -20.254 1.00 98.50 77 VAL A C 1
ATOM 649 O O . VAL A 1 77 ? 7.795 -4.904 -20.690 1.00 98.50 77 VAL A O 1
ATOM 652 N N . LEU A 1 78 ? 6.569 -3.592 -19.338 1.00 98.62 78 LEU A N 1
ATOM 653 C CA . LEU A 1 78 ? 5.753 -4.670 -18.763 1.00 98.62 78 LEU A CA 1
ATOM 654 C C . LEU A 1 78 ? 4.892 -5.386 -19.821 1.00 98.62 78 LEU A C 1
ATOM 656 O O . LEU A 1 78 ? 4.788 -6.618 -19.797 1.00 98.62 78 LEU A O 1
ATOM 660 N N . ASP A 1 79 ? 4.337 -4.648 -20.785 1.00 98.06 79 ASP A N 1
ATOM 661 C CA . ASP A 1 79 ? 3.585 -5.197 -21.922 1.00 98.06 79 ASP A CA 1
ATOM 662 C C . ASP A 1 79 ? 4.445 -6.106 -22.817 1.00 98.06 79 ASP A C 1
ATOM 664 O O . ASP A 1 79 ? 3.940 -7.065 -23.409 1.00 98.06 79 ASP A O 1
ATOM 668 N N . GLY A 1 80 ? 5.763 -5.877 -22.843 1.00 97.69 80 GLY A N 1
ATOM 669 C CA . GLY A 1 80 ? 6.758 -6.748 -23.473 1.00 97.69 80 GLY A CA 1
ATOM 670 C C . GLY A 1 80 ? 6.952 -8.108 -22.786 1.00 97.69 80 GLY A C 1
ATOM 671 O O . GLY A 1 80 ? 7.759 -8.911 -23.250 1.00 97.69 80 GLY A O 1
ATOM 672 N N . LYS A 1 81 ? 6.212 -8.394 -21.703 1.00 98.19 81 LYS A N 1
ATOM 673 C CA . LYS A 1 81 ? 6.252 -9.646 -20.923 1.00 98.19 81 LYS A CA 1
ATOM 674 C C . LYS A 1 81 ? 7.667 -9.991 -20.426 1.00 98.19 81 LYS A C 1
ATOM 676 O O . LYS A 1 81 ? 8.201 -11.055 -20.763 1.00 98.19 81 LYS A O 1
ATOM 681 N N . PRO A 1 82 ? 8.299 -9.116 -19.624 1.00 97.69 82 PRO A N 1
ATOM 682 C CA . PRO A 1 82 ? 9.683 -9.295 -19.187 1.00 97.69 82 PRO A CA 1
ATOM 683 C C . PRO A 1 82 ? 9.867 -10.522 -18.276 1.00 97.69 82 PRO A C 1
ATOM 685 O O . PRO A 1 82 ? 10.950 -11.099 -18.230 1.00 97.69 82 PRO A O 1
ATOM 688 N N . ASP A 1 83 ? 8.804 -10.981 -17.614 1.00 97.50 83 ASP A N 1
ATOM 689 C CA . ASP A 1 83 ? 8.740 -12.242 -16.866 1.00 97.50 83 ASP A CA 1
ATOM 690 C C . ASP A 1 83 ? 8.969 -13.485 -17.748 1.00 97.50 83 ASP A C 1
ATOM 692 O O . ASP A 1 83 ? 9.513 -14.481 -17.270 1.00 97.50 83 ASP A O 1
ATOM 696 N N . LEU A 1 84 ? 8.603 -13.418 -19.034 1.00 97.50 84 LEU A N 1
ATOM 697 C CA . LEU A 1 84 ? 8.818 -14.480 -20.022 1.00 97.50 84 LEU A CA 1
ATOM 698 C C . LEU A 1 84 ? 10.090 -14.260 -20.841 1.00 97.50 84 LEU A C 1
ATOM 700 O O . LEU A 1 84 ? 10.870 -15.190 -21.032 1.00 97.50 84 LEU A O 1
ATOM 704 N N . MET A 1 85 ? 10.286 -13.034 -21.331 1.00 97.00 85 MET A N 1
ATOM 705 C CA . MET A 1 85 ? 11.396 -12.688 -22.223 1.00 97.00 85 MET A CA 1
ATOM 706 C C . MET A 1 85 ? 12.736 -12.609 -21.497 1.00 97.00 85 MET A C 1
ATOM 708 O O . MET A 1 85 ? 13.769 -12.813 -22.129 1.00 97.00 85 MET A O 1
ATOM 712 N N . ARG A 1 86 ? 12.712 -12.345 -20.182 1.00 96.44 86 ARG A N 1
ATO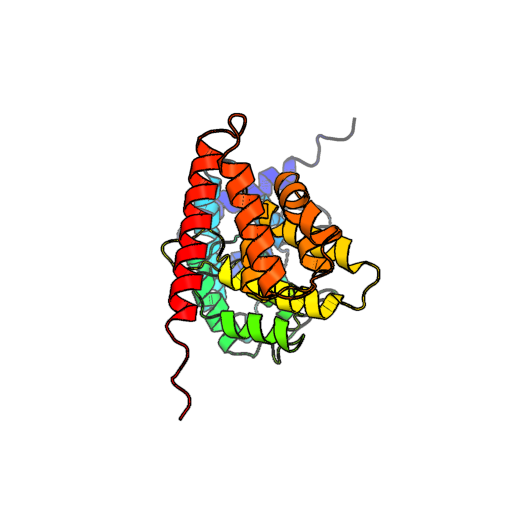M 713 C CA . ARG A 1 86 ? 13.889 -12.313 -19.304 1.00 96.44 86 ARG A CA 1
ATOM 714 C C . ARG A 1 86 ? 14.988 -11.391 -19.869 1.00 96.44 86 ARG A C 1
ATOM 716 O O . ARG A 1 86 ? 16.070 -11.876 -20.195 1.00 96.44 86 ARG A O 1
ATOM 723 N N . PRO A 1 87 ? 14.707 -10.082 -20.027 1.00 95.94 87 PRO A N 1
ATOM 724 C CA . PRO A 1 87 ? 15.618 -9.151 -20.688 1.00 95.94 87 PRO A CA 1
ATOM 725 C C . PRO A 1 87 ? 16.890 -8.872 -19.871 1.00 95.94 87 PRO A C 1
ATOM 727 O O . PRO A 1 87 ? 16.888 -8.974 -18.645 1.00 95.94 87 PRO A O 1
ATOM 730 N N . GLY A 1 88 ? 17.951 -8.449 -20.566 1.00 94.75 88 GLY A N 1
ATOM 731 C CA . GLY A 1 88 ? 19.252 -8.116 -19.975 1.00 94.75 88 GLY A CA 1
ATOM 732 C C . GLY A 1 88 ? 20.178 -9.323 -19.799 1.00 94.75 88 GLY A C 1
ATOM 733 O O . GLY A 1 88 ? 19.809 -10.469 -20.060 1.00 94.75 88 GLY A O 1
ATOM 734 N N . THR A 1 89 ? 21.410 -9.073 -19.355 1.00 96.12 89 THR A N 1
ATOM 735 C CA . THR A 1 89 ? 22.374 -10.140 -19.015 1.00 96.12 89 THR A CA 1
ATOM 736 C C . THR A 1 89 ? 22.122 -10.725 -17.620 1.00 96.12 89 THR A C 1
ATOM 738 O O . THR A 1 89 ? 22.473 -11.873 -17.345 1.00 96.12 89 THR A O 1
ATOM 741 N N . ARG A 1 90 ? 21.470 -9.949 -16.747 1.00 96.50 90 ARG A N 1
ATOM 742 C CA . ARG A 1 90 ? 21.058 -10.289 -15.380 1.00 96.50 90 ARG A CA 1
ATOM 743 C C . ARG A 1 90 ? 19.545 -10.087 -15.224 1.00 96.50 90 ARG A C 1
ATOM 745 O O . ARG A 1 90 ? 19.116 -9.132 -14.576 1.00 96.50 90 ARG A O 1
ATOM 752 N N . PRO A 1 91 ? 18.719 -10.985 -15.782 1.00 97.56 91 PRO A N 1
ATOM 753 C CA . PRO A 1 91 ? 17.271 -10.787 -15.838 1.00 97.56 91 PRO A CA 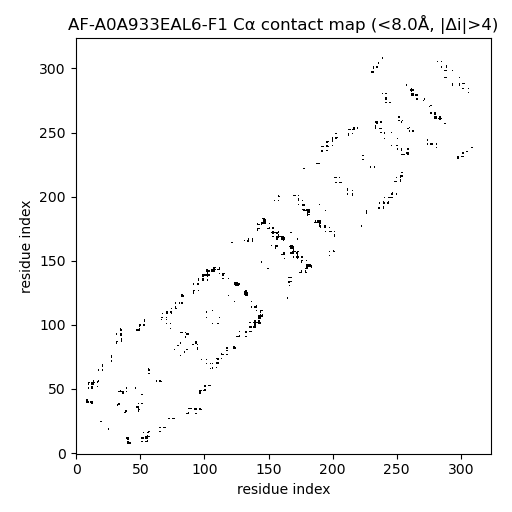1
ATOM 754 C C . PRO A 1 91 ? 16.592 -10.697 -14.467 1.00 97.56 91 PRO A C 1
ATOM 756 O O . PRO A 1 91 ? 15.622 -9.959 -14.325 1.00 97.56 91 PRO A O 1
ATOM 759 N N . ASP A 1 92 ? 17.101 -11.391 -13.443 1.00 98.38 92 ASP A N 1
ATOM 760 C CA . ASP A 1 92 ? 16.556 -11.286 -12.079 1.00 98.38 92 ASP A CA 1
ATOM 761 C C . ASP A 1 92 ? 16.759 -9.891 -11.485 1.00 98.38 92 ASP A C 1
ATOM 763 O O . ASP A 1 92 ? 15.830 -9.339 -10.900 1.00 98.38 92 ASP A O 1
ATOM 767 N N . LYS A 1 93 ? 17.932 -9.284 -11.717 1.00 97.62 93 LYS A N 1
ATOM 768 C CA . LYS A 1 93 ? 18.218 -7.900 -11.321 1.00 97.62 93 LYS A CA 1
ATOM 769 C C . LYS A 1 93 ? 17.281 -6.924 -12.028 1.00 97.62 93 LYS A C 1
ATOM 771 O O . LYS A 1 93 ? 16.704 -6.052 -11.388 1.00 97.62 93 LYS A O 1
ATOM 776 N N . VAL A 1 94 ? 17.129 -7.073 -13.347 1.00 98.19 94 VAL A N 1
ATOM 777 C CA . VAL A 1 94 ? 16.260 -6.199 -14.148 1.00 98.19 94 VAL A CA 1
ATOM 778 C C . VAL A 1 94 ? 14.821 -6.271 -13.650 1.00 98.19 94 VAL A C 1
ATOM 780 O O . VAL A 1 94 ? 14.201 -5.230 -13.466 1.00 98.19 94 VAL A O 1
ATOM 783 N N . LEU A 1 95 ? 14.296 -7.473 -13.398 1.00 98.69 95 LEU A N 1
ATOM 784 C CA . LEU A 1 95 ? 12.930 -7.646 -12.903 1.00 98.69 95 LEU A CA 1
ATOM 785 C C . LEU A 1 95 ? 12.750 -7.099 -11.488 1.00 98.69 95 LEU A C 1
ATOM 787 O O . LEU A 1 95 ? 11.779 -6.387 -11.252 1.00 98.69 95 LEU A O 1
ATOM 791 N N . TYR A 1 96 ? 13.693 -7.367 -10.581 1.00 98.62 96 TYR A N 1
ATOM 792 C CA . TYR A 1 96 ? 13.683 -6.784 -9.240 1.00 98.62 96 TYR A CA 1
ATOM 793 C C . TYR A 1 96 ? 13.619 -5.251 -9.309 1.00 98.62 96 TYR A C 1
ATOM 795 O O . TYR A 1 96 ? 12.696 -4.638 -8.777 1.00 98.62 96 TYR A O 1
ATOM 803 N N . ASN A 1 97 ? 14.536 -4.626 -10.055 1.00 98.50 97 ASN A N 1
ATOM 804 C CA . ASN A 1 97 ? 14.579 -3.172 -10.199 1.00 98.50 97 ASN A CA 1
ATOM 805 C C . ASN A 1 97 ? 13.347 -2.617 -10.924 1.00 98.50 97 ASN A C 1
ATOM 807 O O . ASN A 1 97 ? 12.871 -1.542 -10.573 1.00 98.50 97 ASN A O 1
ATOM 811 N N . LEU A 1 98 ? 12.799 -3.336 -11.908 1.00 98.81 98 LEU A N 1
ATOM 812 C CA . LEU A 1 98 ? 11.571 -2.945 -12.600 1.00 98.81 98 LEU A CA 1
ATOM 813 C C . LEU A 1 98 ? 10.385 -2.887 -11.633 1.00 98.81 98 LEU A C 1
ATOM 815 O O . LEU A 1 98 ? 9.634 -1.914 -11.647 1.00 98.81 98 LEU A O 1
ATOM 819 N N . PHE A 1 99 ? 10.213 -3.906 -10.790 1.00 98.88 99 PHE A N 1
ATOM 820 C CA . PHE A 1 99 ? 9.097 -3.957 -9.850 1.00 98.88 99 PHE A CA 1
ATOM 821 C C . PHE A 1 99 ? 9.277 -2.979 -8.690 1.00 98.88 99 PHE A C 1
ATOM 823 O O . PHE A 1 99 ? 8.329 -2.277 -8.349 1.00 98.88 99 PHE A O 1
ATOM 830 N N . MET A 1 100 ? 10.492 -2.825 -8.163 1.00 98.69 100 MET A N 1
ATOM 831 C CA . MET A 1 100 ? 10.773 -1.796 -7.159 1.00 98.69 100 MET A CA 1
ATOM 832 C C . MET A 1 100 ? 10.594 -0.376 -7.719 1.00 98.69 100 MET A C 1
ATOM 834 O O . MET A 1 100 ? 10.100 0.503 -7.013 1.00 98.69 100 MET A O 1
ATOM 838 N N . LEU A 1 101 ? 10.903 -0.150 -9.003 1.00 98.75 101 LEU A N 1
ATOM 839 C CA . LEU A 1 101 ? 10.573 1.104 -9.682 1.00 98.75 101 LEU A CA 1
ATOM 840 C C . LEU A 1 101 ? 9.056 1.312 -9.759 1.00 98.75 101 LEU A C 1
ATOM 842 O O . LEU A 1 101 ? 8.583 2.392 -9.425 1.00 98.75 101 LEU A O 1
ATOM 846 N N . CYS A 1 102 ? 8.288 0.289 -10.151 1.00 98.81 102 CYS A N 1
ATOM 847 C CA . CYS A 1 102 ? 6.823 0.367 -10.161 1.00 98.81 102 CYS A CA 1
ATOM 848 C C . CYS A 1 102 ? 6.273 0.707 -8.769 1.00 98.81 102 CYS A C 1
ATOM 850 O O . CYS A 1 102 ? 5.419 1.581 -8.641 1.00 98.81 102 CYS A O 1
ATOM 852 N N . ALA A 1 103 ? 6.777 0.040 -7.727 1.00 98.50 103 ALA A N 1
ATOM 853 C CA . ALA A 1 103 ? 6.377 0.278 -6.345 1.00 98.50 103 ALA A CA 1
ATOM 854 C C . ALA A 1 103 ? 6.656 1.720 -5.899 1.00 98.50 103 ALA A C 1
ATOM 856 O O . ALA A 1 103 ? 5.804 2.334 -5.264 1.00 98.50 103 ALA A O 1
ATOM 857 N N . GLY A 1 104 ? 7.824 2.264 -6.256 1.00 98.00 104 GLY A N 1
ATOM 858 C CA . GLY A 1 104 ? 8.206 3.633 -5.914 1.00 98.00 104 GLY A CA 1
ATOM 859 C C . GLY A 1 104 ? 7.510 4.718 -6.739 1.00 98.00 104 GLY A C 1
ATOM 860 O O . GLY A 1 104 ? 7.426 5.849 -6.272 1.00 98.00 104 GLY A O 1
ATOM 861 N N . LEU A 1 105 ? 7.017 4.398 -7.941 1.00 98.00 105 LEU A N 1
ATOM 862 C CA . LEU A 1 105 ? 6.249 5.334 -8.768 1.00 98.00 105 LEU A CA 1
ATOM 863 C C . LEU A 1 105 ? 4.816 5.527 -8.265 1.00 98.00 105 LEU A C 1
ATOM 865 O O . LEU A 1 105 ? 4.302 6.634 -8.376 1.00 98.00 105 LEU A O 1
ATOM 869 N N . GLY A 1 106 ? 4.165 4.473 -7.755 1.00 96.19 106 GLY A N 1
ATOM 870 C CA . GLY A 1 106 ? 2.803 4.565 -7.209 1.00 96.19 106 GLY A CA 1
ATOM 871 C C . GLY A 1 106 ? 1.796 5.196 -8.180 1.00 96.19 106 GLY A C 1
ATOM 872 O O . GLY A 1 106 ? 1.025 6.070 -7.797 1.00 96.19 106 GLY A O 1
ATOM 873 N N . CYS A 1 107 ? 1.842 4.792 -9.451 1.00 97.00 107 CYS A N 1
ATOM 874 C CA . CYS A 1 107 ? 1.051 5.339 -10.556 1.00 97.00 107 CYS A CA 1
ATOM 875 C C . CYS A 1 107 ? 0.003 4.304 -11.025 1.00 97.00 107 CYS A C 1
ATOM 877 O O . CYS A 1 107 ? 0.180 3.682 -12.082 1.00 97.00 107 CYS A O 1
ATOM 879 N N . PRO A 1 108 ? -1.073 4.062 -10.246 1.00 95.62 108 PRO A N 1
ATOM 880 C CA . PRO A 1 108 ? -2.033 2.986 -10.503 1.00 95.62 108 PRO A CA 1
ATOM 881 C C . PRO A 1 108 ? -2.714 3.093 -11.873 1.00 95.62 108 PRO A C 1
ATOM 883 O O . PRO A 1 108 ? -2.891 2.071 -12.533 1.00 95.62 108 PRO A O 1
ATOM 886 N N . ASP A 1 109 ? -3.005 4.306 -12.350 1.00 95.69 109 ASP A N 1
ATOM 887 C CA . ASP A 1 109 ? -3.633 4.543 -13.660 1.00 95.69 109 ASP A CA 1
ATOM 888 C C . ASP A 1 109 ? -2.822 3.961 -14.828 1.00 95.69 109 ASP A C 1
ATOM 890 O O . ASP A 1 109 ? -3.387 3.473 -15.808 1.00 95.69 109 ASP A O 1
ATOM 894 N N . GLN A 1 110 ? -1.490 3.983 -14.728 1.00 98.31 110 GLN A N 1
ATOM 895 C CA . GLN A 1 110 ? -0.590 3.473 -15.763 1.00 98.31 110 GLN A CA 1
ATOM 896 C C . GLN A 1 110 ? -0.155 2.029 -15.489 1.00 98.31 110 GLN A C 1
ATOM 898 O O . GLN A 1 110 ? 0.071 1.266 -16.430 1.00 98.31 110 GLN A O 1
ATOM 903 N N . LEU A 1 111 ? 0.001 1.650 -14.215 1.00 98.62 111 LEU A N 1
ATOM 904 C CA . LEU A 1 111 ? 0.708 0.427 -13.825 1.00 98.62 111 LEU A CA 1
ATOM 905 C C . LEU A 1 111 ? -0.199 -0.714 -13.347 1.00 98.62 111 LEU A C 1
ATOM 907 O O . LEU A 1 111 ? 0.217 -1.869 -13.452 1.00 98.62 111 LEU A O 1
ATOM 911 N N . ALA A 1 112 ? -1.427 -0.449 -12.887 1.00 97.44 112 ALA A N 1
ATOM 912 C CA . ALA A 1 112 ? -2.295 -1.484 -12.312 1.00 97.44 112 ALA A CA 1
ATOM 913 C C . ALA A 1 112 ? -2.574 -2.633 -13.296 1.00 97.44 112 ALA A C 1
ATOM 915 O O . ALA A 1 112 ? -2.354 -3.807 -12.992 1.00 97.44 112 ALA A O 1
ATOM 916 N N . GLU A 1 113 ? -3.019 -2.301 -14.510 1.00 98.19 113 GLU A N 1
ATOM 917 C CA . GLU A 1 113 ? -3.358 -3.282 -15.544 1.00 98.19 113 GLU A CA 1
ATOM 918 C C . GLU A 1 113 ? -2.153 -4.120 -16.022 1.00 98.19 113 GLU A C 1
ATOM 920 O O . GLU A 1 113 ? -2.254 -5.354 -16.019 1.00 98.19 113 GLU A O 1
ATOM 925 N N . PRO A 1 114 ? -1.008 -3.534 -16.432 1.00 98.62 114 PRO A N 1
ATOM 926 C CA . PRO A 1 114 ? 0.135 -4.328 -16.880 1.00 98.62 114 PRO A CA 1
ATOM 927 C C . PRO A 1 114 ? 0.736 -5.194 -15.761 1.00 98.62 114 PRO A C 1
ATOM 929 O O . PRO A 1 114 ? 1.100 -6.347 -16.023 1.00 98.62 114 PRO A O 1
ATOM 932 N N . LEU A 1 115 ? 0.786 -4.702 -14.515 1.00 98.69 115 LEU A N 1
ATOM 933 C CA . LEU A 1 115 ? 1.224 -5.501 -13.363 1.00 98.69 115 LEU A CA 1
ATOM 934 C C . LEU A 1 115 ? 0.267 -6.666 -13.096 1.00 98.69 115 LEU A C 1
ATOM 936 O O . LEU A 1 115 ? 0.711 -7.803 -12.919 1.00 98.69 115 LEU A O 1
ATOM 940 N N . TYR A 1 116 ? -1.044 -6.420 -13.142 1.00 98.44 116 TYR A N 1
ATOM 941 C CA . TYR A 1 116 ? -2.045 -7.463 -12.947 1.00 98.44 116 TYR A CA 1
ATOM 942 C C . TYR A 1 116 ? -1.958 -8.552 -14.023 1.00 98.44 116 TYR A C 1
ATOM 944 O O . TYR A 1 116 ? -1.928 -9.741 -13.698 1.00 98.44 116 TYR A O 1
ATOM 952 N N . LYS A 1 117 ? -1.815 -8.177 -15.302 1.00 98.44 117 LYS A N 1
ATOM 953 C CA . LYS A 1 117 ? -1.585 -9.132 -16.402 1.00 98.44 117 LYS A CA 1
ATOM 954 C C . LYS A 1 117 ? -0.332 -9.975 -16.187 1.00 98.44 117 LYS A C 1
ATOM 956 O O . LYS A 1 117 ? -0.311 -11.140 -16.587 1.00 98.44 117 LYS A O 1
ATOM 961 N N . LEU A 1 118 ? 0.731 -9.395 -15.628 1.00 97.94 118 LEU A N 1
ATOM 962 C CA . LEU A 1 118 ? 1.960 -10.117 -15.295 1.00 97.94 118 LEU A CA 1
ATOM 963 C C . LEU A 1 118 ? 1.728 -11.118 -14.169 1.00 97.94 118 LEU A C 1
ATOM 965 O O . LEU A 1 118 ? 2.043 -12.298 -14.326 1.00 97.94 118 LEU A O 1
ATOM 969 N N . PHE A 1 119 ? 1.095 -10.679 -13.086 1.00 98.38 119 PHE A N 1
ATOM 970 C CA . PHE A 1 119 ? 0.703 -11.541 -11.978 1.00 98.38 119 PHE A CA 1
ATOM 971 C C . PHE A 1 119 ? -0.174 -12.720 -12.433 1.00 98.38 119 PHE A C 1
ATOM 973 O O . PHE A 1 119 ? 0.104 -13.867 -12.078 1.00 98.38 119 PHE A O 1
ATOM 980 N N . GLN A 1 120 ? -1.182 -12.473 -13.276 1.00 98.19 120 GLN A N 1
ATOM 981 C CA . GLN A 1 120 ? -2.102 -13.504 -13.769 1.00 98.19 120 GLN A CA 1
ATOM 982 C C . GLN A 1 120 ? -1.402 -14.648 -14.513 1.00 98.19 120 GLN A C 1
ATOM 984 O O . GLN A 1 120 ? -1.897 -15.774 -14.493 1.00 98.19 120 GLN A O 1
ATOM 989 N N . ARG A 1 121 ? -0.244 -14.398 -15.141 1.00 97.75 121 ARG A N 1
ATOM 990 C CA . ARG A 1 121 ? 0.518 -15.451 -15.829 1.00 97.75 121 ARG A CA 1
ATOM 991 C C . ARG A 1 121 ? 1.100 -16.478 -14.860 1.00 97.75 121 ARG A C 1
ATOM 993 O O . ARG A 1 121 ? 1.255 -17.629 -15.250 1.00 97.75 121 ARG A O 1
ATOM 1000 N N . ARG A 1 122 ? 1.414 -16.086 -13.618 1.00 96.94 122 ARG A N 1
ATOM 1001 C CA . ARG A 1 122 ? 1.978 -16.957 -12.566 1.00 96.94 122 ARG A CA 1
ATOM 1002 C C . ARG A 1 122 ? 3.237 -17.738 -12.985 1.00 96.94 122 ARG A C 1
ATOM 1004 O O . ARG A 1 122 ? 3.460 -18.862 -12.548 1.00 96.94 122 ARG A O 1
ATOM 1011 N N . VAL A 1 123 ? 4.068 -17.140 -13.840 1.00 97.44 123 VAL A N 1
ATOM 1012 C CA . VAL A 1 123 ? 5.308 -17.752 -14.369 1.00 97.44 123 VAL A CA 1
ATOM 1013 C C . VAL A 1 123 ? 6.591 -17.149 -13.793 1.00 97.44 123 VAL A C 1
ATOM 1015 O O . VAL A 1 123 ? 7.674 -17.685 -14.031 1.00 97.44 123 VAL A O 1
ATOM 1018 N N . LEU A 1 124 ? 6.480 -16.029 -13.068 1.00 97.12 124 LEU A N 1
ATOM 1019 C CA . LEU A 1 124 ? 7.626 -15.308 -12.523 1.00 97.12 124 LEU A CA 1
ATOM 1020 C C . LEU A 1 124 ? 8.389 -16.192 -11.530 1.00 97.12 124 LEU A C 1
ATOM 1022 O O . LEU A 1 124 ? 7.803 -16.799 -10.636 1.00 97.12 124 LEU A O 1
ATOM 1026 N N . LYS A 1 125 ? 9.707 -16.238 -11.702 1.00 96.44 125 LYS A N 1
ATOM 1027 C CA . LYS A 1 125 ? 10.659 -16.932 -10.836 1.00 96.44 125 LYS A CA 1
ATOM 1028 C C . LYS A 1 125 ? 11.998 -16.214 -10.903 1.00 96.44 125 LYS A C 1
ATOM 1030 O O . LYS A 1 125 ? 12.304 -15.595 -11.925 1.00 96.44 125 LYS A O 1
ATOM 1035 N N . GLY A 1 126 ? 12.806 -16.366 -9.866 1.00 97.06 126 GLY A N 1
ATOM 1036 C CA . GLY A 1 126 ? 14.137 -15.777 -9.820 1.00 97.06 126 GLY A CA 1
ATOM 1037 C C . GLY A 1 126 ? 14.471 -15.248 -8.442 1.00 97.06 126 GLY A C 1
ATOM 1038 O O . GLY A 1 126 ? 13.603 -15.151 -7.575 1.00 97.06 126 GLY A O 1
ATOM 1039 N N . ASN A 1 127 ? 15.737 -14.909 -8.253 1.00 97.81 127 ASN A N 1
ATOM 1040 C CA . ASN A 1 127 ? 16.218 -14.335 -7.009 1.00 97.81 127 ASN A CA 1
ATOM 1041 C C . ASN A 1 127 ? 17.294 -13.291 -7.313 1.00 97.81 127 ASN A C 1
ATOM 1043 O O . ASN A 1 127 ? 18.170 -13.529 -8.147 1.00 97.81 127 ASN A O 1
ATOM 1047 N N . TRP A 1 128 ? 17.231 -12.149 -6.637 1.00 96.88 128 TRP A N 1
ATOM 1048 C CA . TRP A 1 128 ? 18.262 -11.121 -6.706 1.00 96.88 128 TRP A CA 1
ATOM 1049 C C . TRP A 1 128 ? 18.718 -10.762 -5.295 1.00 96.88 128 TRP A C 1
ATOM 1051 O O . TRP A 1 128 ? 17.905 -10.398 -4.453 1.00 96.88 128 TRP A O 1
ATOM 1061 N N . LEU A 1 129 ? 20.021 -10.911 -5.027 1.00 94.25 129 LEU A N 1
ATOM 1062 C CA . LEU A 1 129 ? 20.635 -10.650 -3.714 1.00 94.25 129 LEU A CA 1
ATOM 1063 C C . LEU A 1 129 ? 19.934 -11.349 -2.532 1.00 94.25 129 LEU A C 1
ATOM 1065 O O . LEU A 1 129 ? 19.870 -10.813 -1.432 1.00 94.25 129 LEU A O 1
ATOM 1069 N N . GLY A 1 130 ? 19.423 -12.563 -2.744 1.00 95.81 130 GLY A N 1
ATOM 1070 C CA . GLY A 1 130 ? 18.720 -13.323 -1.711 1.00 95.81 130 GLY A CA 1
ATOM 1071 C C . GLY A 1 130 ? 17.218 -13.046 -1.641 1.00 95.81 130 GLY A C 1
ATOM 1072 O O . GLY A 1 130 ? 16.516 -13.839 -1.022 1.00 95.81 130 GLY A O 1
ATOM 1073 N N . VAL A 1 131 ? 16.699 -12.040 -2.347 1.00 96.50 131 VAL A N 1
ATOM 1074 C CA . VAL A 1 131 ? 15.267 -11.688 -2.383 1.00 96.50 131 VAL A CA 1
ATOM 1075 C C . VAL A 1 131 ? 14.564 -12.383 -3.552 1.00 96.50 131 VAL A C 1
ATOM 1077 O O . VAL A 1 131 ? 15.081 -12.380 -4.675 1.00 96.50 131 VAL A O 1
ATOM 1080 N N . ASP A 1 132 ? 13.400 -13.001 -3.320 1.00 98.00 132 ASP A N 1
ATOM 1081 C CA . ASP A 1 132 ? 12.596 -13.575 -4.403 1.00 98.00 132 ASP A CA 1
ATOM 1082 C C . ASP A 1 132 ? 12.028 -12.431 -5.247 1.00 98.00 132 ASP A C 1
ATOM 1084 O O . ASP A 1 132 ? 11.444 -11.476 -4.743 1.00 98.00 132 ASP A O 1
ATOM 1088 N N . VAL A 1 133 ? 12.169 -12.505 -6.568 1.00 98.06 133 VAL A N 1
ATOM 1089 C CA . VAL A 1 133 ? 11.669 -11.440 -7.452 1.00 98.06 133 VAL A CA 1
ATOM 1090 C C . VAL A 1 133 ? 10.143 -11.267 -7.309 1.00 98.06 133 VAL A C 1
ATOM 1092 O O . VAL A 1 133 ? 9.607 -10.183 -7.547 1.00 98.06 133 VAL A O 1
ATOM 1095 N N . ARG A 1 134 ? 9.423 -12.302 -6.862 1.00 98.56 134 ARG A N 1
ATOM 1096 C CA . ARG A 1 134 ? 7.990 -12.221 -6.557 1.00 98.56 134 ARG A CA 1
ATOM 1097 C C . ARG A 1 134 ? 7.675 -11.337 -5.346 1.00 98.56 134 ARG A C 1
ATOM 1099 O O . ARG A 1 134 ? 6.582 -10.779 -5.338 1.00 98.56 134 ARG A O 1
ATOM 1106 N N . ASP A 1 135 ? 8.601 -11.157 -4.400 1.00 98.31 135 ASP A N 1
ATOM 1107 C CA . ASP A 1 135 ? 8.460 -10.185 -3.301 1.00 98.31 135 ASP A CA 1
ATOM 1108 C C . ASP A 1 135 ? 8.350 -8.768 -3.880 1.00 98.31 135 ASP A C 1
ATOM 1110 O O . ASP A 1 135 ? 7.416 -8.027 -3.595 1.00 98.31 135 ASP A O 1
ATOM 1114 N N . SER A 1 136 ? 9.248 -8.415 -4.806 1.00 98.50 136 SER A N 1
ATOM 1115 C CA . SER A 1 136 ? 9.210 -7.094 -5.447 1.00 98.50 136 SER A CA 1
ATOM 1116 C C . SER A 1 136 ? 7.956 -6.887 -6.309 1.00 98.50 136 SER A C 1
ATOM 1118 O O . SER A 1 136 ? 7.404 -5.786 -6.336 1.00 98.50 136 SER A O 1
ATOM 1120 N N . LEU A 1 137 ? 7.442 -7.942 -6.964 1.00 98.75 137 LEU A N 1
ATOM 1121 C CA . LEU A 1 137 ? 6.145 -7.884 -7.651 1.00 98.75 137 LEU A CA 1
ATOM 1122 C C . LEU A 1 137 ? 4.993 -7.643 -6.664 1.00 98.75 137 LEU A C 1
ATOM 1124 O O . LEU A 1 137 ? 4.101 -6.857 -6.969 1.00 98.75 137 LEU A O 1
ATOM 1128 N N . LEU A 1 138 ? 4.999 -8.311 -5.508 1.00 98.69 138 LEU A N 1
ATOM 1129 C CA . LEU A 1 138 ? 4.009 -8.105 -4.452 1.00 98.69 138 LEU A CA 1
ATOM 1130 C C . LEU A 1 138 ? 3.996 -6.639 -3.997 1.00 98.69 138 LEU A C 1
ATOM 1132 O O . LEU A 1 138 ? 2.936 -6.015 -4.023 1.00 98.69 138 LEU A O 1
ATOM 1136 N N . THR A 1 139 ? 5.161 -6.055 -3.706 1.00 98.50 139 THR A N 1
ATOM 1137 C CA . THR A 1 139 ? 5.275 -4.626 -3.367 1.00 98.50 139 THR A CA 1
ATOM 1138 C C . THR A 1 139 ? 4.736 -3.731 -4.488 1.00 98.50 139 THR A C 1
ATOM 1140 O O . THR A 1 139 ? 3.978 -2.798 -4.232 1.00 98.50 139 THR A O 1
ATOM 1143 N N . ALA A 1 140 ? 5.068 -4.033 -5.749 1.00 98.69 140 ALA A N 1
ATOM 1144 C CA . ALA A 1 140 ? 4.572 -3.274 -6.896 1.00 98.69 140 ALA A CA 1
ATOM 1145 C C . ALA A 1 140 ? 3.042 -3.327 -7.021 1.00 98.69 140 ALA A C 1
ATOM 1147 O O . ALA A 1 140 ? 2.427 -2.309 -7.335 1.00 98.69 140 ALA A O 1
ATOM 1148 N N . LEU A 1 141 ? 2.433 -4.491 -6.774 1.00 98.56 141 LEU A N 1
ATOM 1149 C CA . LEU A 1 141 ? 0.981 -4.668 -6.792 1.00 98.56 141 LEU A CA 1
ATOM 1150 C C . LEU A 1 141 ? 0.304 -3.878 -5.670 1.00 98.56 141 LEU A C 1
ATOM 1152 O O . LEU A 1 141 ? -0.696 -3.221 -5.941 1.00 98.56 141 LEU A O 1
ATOM 1156 N N . ILE A 1 142 ? 0.854 -3.901 -4.450 1.00 97.94 142 ILE A N 1
ATOM 1157 C CA . ILE A 1 142 ? 0.312 -3.164 -3.296 1.00 97.94 142 ILE A CA 1
ATOM 1158 C C . ILE A 1 142 ? 0.270 -1.655 -3.578 1.00 97.94 142 ILE A C 1
ATOM 1160 O O . ILE A 1 142 ? -0.756 -1.023 -3.332 1.00 97.94 142 ILE A O 1
ATOM 1164 N N . SER A 1 143 ? 1.343 -1.088 -4.139 1.00 97.00 143 SER A N 1
ATOM 1165 C CA . SER A 1 143 ? 1.450 0.359 -4.389 1.00 97.00 143 SER A CA 1
ATOM 1166 C C . SER A 1 143 ? 0.696 0.863 -5.625 1.00 97.00 143 SER A C 1
ATOM 1168 O O . SER A 1 143 ? 0.581 2.071 -5.805 1.00 97.00 143 SER A O 1
ATOM 1170 N N . ASN A 1 144 ? 0.221 -0.020 -6.510 1.00 96.94 144 ASN A N 1
ATOM 1171 C CA . ASN A 1 144 ? -0.387 0.361 -7.795 1.00 96.94 144 ASN A CA 1
ATOM 1172 C C . ASN A 1 144 ? -1.790 -0.237 -7.970 1.00 96.94 144 ASN A C 1
ATOM 1174 O O . ASN A 1 144 ? -2.133 -0.742 -9.039 1.00 96.94 144 ASN A O 1
ATOM 1178 N N . GLN A 1 145 ? -2.605 -0.201 -6.917 1.00 94.44 145 GLN A N 1
ATOM 1179 C CA . GLN A 1 145 ? -3.991 -0.670 -6.954 1.00 94.44 145 GLN A CA 1
ATOM 1180 C C . GLN A 1 145 ? -4.926 0.426 -7.462 1.00 94.44 145 GLN A C 1
ATOM 1182 O O . GLN A 1 145 ? -4.845 1.567 -7.019 1.00 94.44 145 GLN A O 1
ATOM 1187 N N . ILE A 1 146 ? -5.836 0.068 -8.369 1.00 92.31 146 ILE A N 1
ATOM 1188 C CA . ILE A 1 146 ? -6.855 0.986 -8.910 1.00 92.31 146 ILE A CA 1
ATOM 1189 C C . ILE A 1 146 ? -8.289 0.537 -8.591 1.00 92.31 146 ILE A C 1
ATOM 1191 O O . ILE A 1 146 ? -9.226 1.327 -8.665 1.00 92.31 146 ILE A O 1
ATOM 1195 N N . ASP A 1 147 ? -8.469 -0.737 -8.238 1.00 90.94 147 ASP A N 1
ATOM 1196 C CA . ASP A 1 147 ? -9.762 -1.354 -7.955 1.00 90.94 147 ASP A CA 1
ATOM 1197 C C . ASP A 1 147 ? -9.603 -2.602 -7.063 1.00 90.94 147 ASP A C 1
ATOM 1199 O O . ASP A 1 147 ? -8.502 -2.971 -6.647 1.00 90.94 147 ASP A O 1
ATOM 1203 N N . ASP A 1 148 ? -10.722 -3.279 -6.805 1.00 90.88 148 ASP A N 1
ATOM 1204 C CA . ASP A 1 148 ? -10.829 -4.405 -5.875 1.00 90.88 148 ASP A CA 1
ATOM 1205 C C . ASP A 1 148 ? -10.340 -5.756 -6.427 1.00 90.88 148 ASP A C 1
ATOM 1207 O O . ASP A 1 148 ? -10.449 -6.775 -5.742 1.00 90.88 148 ASP A O 1
ATOM 1211 N N . ARG A 1 149 ? -9.775 -5.830 -7.640 1.00 94.44 149 ARG A N 1
ATOM 1212 C CA . ARG A 1 149 ? -9.419 -7.124 -8.261 1.00 94.44 149 ARG A CA 1
ATOM 1213 C C . ARG A 1 149 ? -8.396 -7.947 -7.467 1.00 94.44 149 ARG A C 1
ATOM 1215 O O . ARG A 1 149 ? -8.323 -9.164 -7.642 1.00 94.44 149 ARG A O 1
ATOM 1222 N N . LEU A 1 150 ? -7.568 -7.288 -6.650 1.00 96.56 150 LEU A N 1
ATOM 1223 C CA . LEU A 1 150 ? -6.539 -7.924 -5.821 1.00 96.56 150 LEU A CA 1
ATOM 1224 C C . LEU A 1 150 ? -7.038 -8.266 -4.411 1.00 96.56 150 LEU A C 1
ATOM 1226 O O . LEU A 1 150 ? -6.370 -9.019 -3.707 1.00 96.56 150 LEU A O 1
ATOM 1230 N N . ARG A 1 151 ? -8.234 -7.803 -4.024 1.00 95.81 151 ARG A N 1
ATOM 1231 C CA . ARG A 1 151 ? -8.817 -8.044 -2.699 1.00 95.81 151 ARG A CA 1
ATOM 1232 C C . ARG A 1 151 ? -8.794 -9.522 -2.280 1.00 95.81 151 ARG A C 1
ATOM 1234 O O . ARG A 1 151 ? -8.301 -9.783 -1.187 1.00 95.81 151 ARG A O 1
ATOM 1241 N N . PRO A 1 152 ? -9.187 -10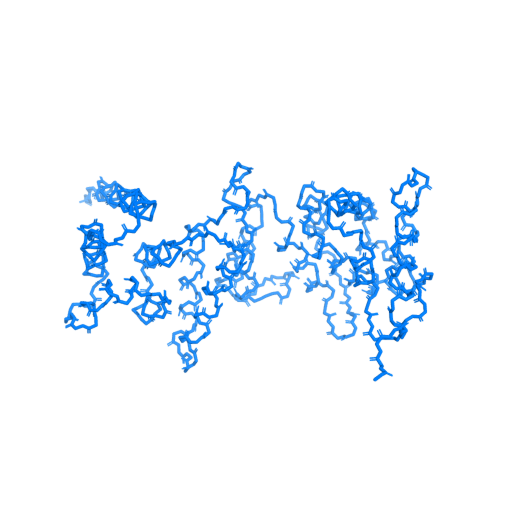.505 -3.121 1.00 97.31 152 PRO A N 1
ATOM 1242 C CA . PRO A 1 152 ? -9.156 -11.911 -2.710 1.00 97.31 152 PRO A CA 1
ATOM 1243 C C . PRO A 1 152 ? -7.755 -12.424 -2.341 1.00 97.31 152 PRO A C 1
ATOM 1245 O O . PRO A 1 152 ? -7.621 -13.363 -1.561 1.00 97.31 152 PRO A O 1
ATOM 1248 N N . ILE A 1 153 ? -6.698 -11.829 -2.901 1.00 97.75 153 ILE A N 1
ATOM 1249 C CA . ILE A 1 153 ? -5.308 -12.202 -2.607 1.00 97.75 153 ILE A CA 1
ATOM 1250 C C . ILE A 1 153 ? -4.930 -11.695 -1.217 1.00 97.75 153 ILE A C 1
ATOM 1252 O O . ILE A 1 153 ? -4.380 -12.455 -0.423 1.00 97.75 153 ILE A O 1
ATOM 1256 N N . TRP A 1 154 ? -5.275 -10.444 -0.913 1.00 98.19 154 TRP A N 1
ATOM 1257 C CA . TRP A 1 154 ? -5.031 -9.824 0.389 1.00 98.19 154 TRP A CA 1
ATOM 1258 C C . TRP A 1 154 ? -5.811 -10.513 1.503 1.00 98.19 154 TRP A C 1
ATOM 1260 O O . TRP A 1 154 ? -5.245 -10.828 2.547 1.00 98.19 154 TRP A O 1
ATOM 1270 N N . GLU A 1 155 ? -7.080 -10.839 1.250 1.00 97.69 155 GLU A N 1
ATOM 1271 C CA . GLU A 1 155 ? -7.908 -11.625 2.169 1.00 97.69 155 GLU A CA 1
ATOM 1272 C C . GLU A 1 155 ? -7.297 -13.014 2.407 1.00 97.69 155 GLU A C 1
ATOM 1274 O O . GLU A 1 155 ? -7.167 -13.444 3.550 1.00 97.69 155 GLU A O 1
ATOM 1279 N N . THR A 1 156 ? -6.817 -13.684 1.352 1.00 97.88 156 THR A N 1
ATOM 1280 C CA . THR A 1 156 ? -6.128 -14.980 1.483 1.00 97.88 156 THR A CA 1
ATOM 1281 C C . THR A 1 156 ? -4.875 -14.871 2.357 1.00 97.88 156 THR A C 1
ATOM 1283 O O . THR A 1 156 ? -4.653 -15.726 3.212 1.00 97.88 156 THR A O 1
ATOM 1286 N N . MET A 1 157 ? -4.070 -13.820 2.182 1.00 98.25 157 MET A N 1
ATOM 1287 C CA . MET A 1 157 ? -2.881 -13.573 3.002 1.00 98.25 157 MET A CA 1
ATOM 1288 C C . MET A 1 157 ? -3.237 -13.316 4.473 1.00 98.25 157 MET A C 1
ATOM 1290 O O . MET A 1 157 ? -2.633 -13.920 5.353 1.00 98.25 157 MET A O 1
ATOM 1294 N N . LEU A 1 158 ? -4.268 -12.516 4.751 1.00 97.69 158 LEU A N 1
ATOM 1295 C CA . LEU A 1 158 ? -4.744 -12.247 6.115 1.00 97.69 158 LEU A CA 1
ATOM 1296 C C . LEU A 1 158 ? -5.305 -13.499 6.809 1.00 97.69 158 LEU A C 1
ATOM 1298 O O . LEU A 1 158 ? -5.081 -13.718 8.001 1.00 97.69 158 LEU A O 1
ATOM 1302 N N . GLU A 1 159 ? -6.035 -14.338 6.075 1.00 96.38 159 GLU A N 1
ATOM 1303 C CA . GLU A 1 159 ? -6.684 -15.526 6.632 1.00 96.38 159 GLU A CA 1
ATOM 1304 C C . GLU A 1 159 ? -5.737 -16.724 6.763 1.00 96.38 159 GLU A C 1
ATOM 1306 O O . GLU A 1 159 ? -5.804 -17.472 7.744 1.00 96.38 159 GLU A O 1
ATOM 1311 N N . GLN A 1 160 ? -4.876 -16.931 5.764 1.00 96.12 160 GLN A N 1
ATOM 1312 C CA . GLN A 1 160 ? -4.064 -18.141 5.617 1.00 96.12 160 GLN A CA 1
ATOM 1313 C C . GLN A 1 160 ? -2.572 -17.909 5.856 1.00 96.12 160 GLN A C 1
ATOM 1315 O O . GLN A 1 160 ? -1.831 -18.893 5.929 1.00 96.12 160 GLN A O 1
ATOM 1320 N N . ARG A 1 161 ? -2.134 -16.649 5.995 1.00 93.94 161 ARG A N 1
ATOM 1321 C CA . ARG A 1 161 ? -0.728 -16.241 6.195 1.00 93.94 161 ARG A CA 1
ATOM 1322 C C . ARG A 1 161 ? 0.207 -16.656 5.069 1.00 93.94 161 ARG A C 1
ATOM 1324 O O . ARG A 1 161 ? 1.385 -16.930 5.282 1.00 93.94 161 ARG A O 1
ATOM 1331 N N . LYS A 1 162 ? -0.359 -16.836 3.879 1.00 95.25 162 LYS A N 1
ATOM 1332 C CA . LYS A 1 162 ? 0.366 -17.202 2.666 1.00 95.25 162 LYS A CA 1
ATOM 1333 C C . LYS A 1 162 ? -0.515 -17.012 1.449 1.00 95.25 162 LYS A C 1
ATOM 1335 O O . LYS A 1 162 ? -1.740 -17.056 1.538 1.00 95.25 162 LYS A O 1
ATOM 1340 N N . HIS A 1 163 ? 0.124 -16.953 0.291 1.00 96.69 163 HIS A N 1
ATOM 1341 C CA . HIS A 1 163 ? -0.519 -17.136 -0.999 1.00 96.69 163 HIS A CA 1
ATOM 1342 C C . HIS A 1 163 ? 0.302 -18.123 -1.845 1.00 96.69 163 HIS A C 1
ATOM 1344 O O . HIS A 1 163 ? 1.525 -18.175 -1.747 1.00 96.69 163 HIS A O 1
ATOM 1350 N N . ASP A 1 164 ? -0.354 -18.916 -2.697 1.00 96.12 164 ASP A N 1
ATOM 1351 C CA . ASP A 1 164 ? 0.314 -20.008 -3.430 1.00 96.12 164 ASP A CA 1
ATOM 1352 C C . ASP A 1 164 ? 1.414 -19.525 -4.385 1.00 96.12 164 ASP A C 1
ATOM 1354 O O . ASP A 1 164 ? 2.360 -20.254 -4.688 1.00 96.12 164 ASP A O 1
ATOM 1358 N N . PHE A 1 165 ? 1.274 -18.303 -4.899 1.00 97.94 165 PHE A N 1
ATOM 1359 C CA . PHE A 1 165 ? 2.205 -17.743 -5.874 1.00 97.94 165 PHE A CA 1
ATOM 1360 C C . PHE A 1 165 ? 3.048 -16.593 -5.326 1.00 97.94 165 PHE A C 1
ATOM 1362 O O . PHE A 1 165 ? 4.233 -16.524 -5.647 1.00 97.94 165 PHE A O 1
ATOM 1369 N N . LEU A 1 166 ? 2.451 -15.702 -4.531 1.00 97.81 166 LEU A N 1
ATOM 1370 C CA . LEU A 1 166 ? 3.138 -14.524 -4.003 1.00 97.81 166 LEU A CA 1
ATOM 1371 C C . LEU A 1 166 ? 3.658 -14.871 -2.604 1.00 97.81 166 LEU A C 1
ATOM 1373 O O . LEU A 1 166 ? 2.856 -15.337 -1.799 1.00 97.81 166 LEU A O 1
ATOM 1377 N N . PRO A 1 167 ? 4.948 -14.657 -2.319 1.00 94.25 167 PRO A N 1
ATOM 1378 C CA . PRO A 1 167 ? 5.603 -15.047 -1.061 1.00 94.25 167 PRO A CA 1
ATOM 1379 C C . PRO A 1 167 ? 5.200 -14.236 0.192 1.00 94.25 167 PRO A C 1
ATOM 1381 O O . PRO A 1 167 ? 5.907 -14.307 1.190 1.00 94.25 167 PRO A O 1
ATOM 1384 N N . GLY A 1 168 ? 4.081 -13.504 0.162 1.00 95.06 168 GLY A N 1
ATOM 1385 C CA . GLY A 1 168 ? 3.684 -12.586 1.233 1.00 95.06 168 GLY A CA 1
ATOM 1386 C C . GLY A 1 168 ? 2.987 -13.224 2.434 1.00 95.06 168 GLY A C 1
ATOM 1387 O O . GLY A 1 168 ? 2.490 -14.356 2.361 1.00 95.06 168 GLY A O 1
ATOM 1388 N N . ASP A 1 169 ? 2.921 -12.449 3.513 1.00 97.25 169 ASP A N 1
ATOM 1389 C CA . ASP A 1 169 ? 2.326 -12.805 4.803 1.00 97.25 169 ASP A CA 1
ATOM 1390 C C . ASP A 1 169 ? 1.071 -11.968 5.140 1.00 97.25 169 ASP A C 1
ATOM 1392 O O . ASP A 1 169 ? 0.531 -11.233 4.311 1.00 97.25 169 ASP A O 1
ATOM 1396 N N . GLU A 1 170 ? 0.549 -12.105 6.359 1.00 97.44 170 GLU A N 1
ATOM 1397 C CA . GLU A 1 170 ? -0.603 -11.337 6.836 1.00 97.44 170 GLU A CA 1
ATOM 1398 C C . GLU A 1 170 ? -0.389 -9.813 6.843 1.00 97.44 170 GLU A C 1
ATOM 1400 O O . GLU A 1 170 ? -1.361 -9.080 6.643 1.00 97.44 170 GLU A O 1
ATOM 1405 N N . TYR A 1 171 ? 0.840 -9.322 7.026 1.00 98.00 171 TYR A N 1
ATOM 1406 C CA . TYR A 1 171 ? 1.147 -7.890 6.988 1.00 98.00 171 TYR A CA 1
ATOM 1407 C C . TYR A 1 171 ? 1.149 -7.374 5.556 1.00 98.00 171 TYR A C 1
ATOM 1409 O O . TYR A 1 171 ? 0.648 -6.279 5.308 1.00 98.00 171 TYR A O 1
ATOM 1417 N N . ASP A 1 172 ? 1.619 -8.170 4.597 1.00 98.38 172 ASP A N 1
ATOM 1418 C CA . ASP A 1 172 ? 1.464 -7.850 3.177 1.00 98.38 172 ASP A CA 1
ATOM 1419 C C . ASP A 1 172 ? -0.011 -7.805 2.771 1.00 98.38 172 ASP A C 1
ATOM 1421 O O . ASP A 1 172 ? -0.438 -6.887 2.067 1.00 98.38 172 ASP A O 1
ATOM 1425 N N . GLY A 1 173 ? -0.813 -8.755 3.264 1.00 98.25 173 GLY A N 1
ATOM 1426 C CA . GLY A 1 173 ? -2.264 -8.740 3.088 1.00 98.25 173 GLY A CA 1
ATOM 1427 C C . GLY A 1 173 ? -2.904 -7.482 3.681 1.00 98.25 173 GLY A C 1
ATOM 1428 O O . GLY A 1 173 ? -3.707 -6.823 3.020 1.00 98.25 173 GLY A O 1
ATOM 1429 N N . PHE A 1 174 ? -2.508 -7.095 4.894 1.00 98.38 174 PHE A N 1
ATOM 1430 C CA . PHE A 1 174 ? -2.952 -5.852 5.523 1.00 98.38 174 PHE A CA 1
ATOM 1431 C C . PHE A 1 174 ? -2.555 -4.617 4.701 1.00 98.38 174 PHE A C 1
ATOM 1433 O O . PHE A 1 174 ? -3.418 -3.803 4.380 1.00 98.38 174 PHE A O 1
ATOM 1440 N N . ASN A 1 175 ? -1.290 -4.506 4.290 1.00 98.00 175 ASN A N 1
ATOM 1441 C CA . ASN A 1 175 ? -0.793 -3.408 3.457 1.00 98.00 175 ASN A CA 1
ATOM 1442 C C . ASN A 1 175 ? -1.556 -3.317 2.128 1.00 98.00 175 ASN A C 1
ATOM 1444 O O . ASN A 1 175 ? -1.924 -2.226 1.692 1.00 98.00 175 ASN A O 1
ATOM 1448 N N . GLY A 1 176 ? -1.856 -4.465 1.515 1.00 97.56 176 GLY A N 1
ATOM 1449 C CA . GLY A 1 176 ? -2.707 -4.560 0.335 1.00 97.56 176 GLY A CA 1
ATOM 1450 C C . GLY A 1 176 ? -4.102 -3.979 0.566 1.00 97.56 176 GLY A C 1
ATOM 1451 O O . GLY A 1 176 ? -4.568 -3.189 -0.250 1.00 97.56 176 GLY A O 1
ATOM 1452 N N . ILE A 1 177 ? -4.755 -4.295 1.689 1.00 97.56 177 ILE A N 1
ATOM 1453 C CA . ILE A 1 177 ? -6.061 -3.716 2.041 1.00 97.56 177 ILE A CA 1
ATOM 1454 C C . ILE A 1 177 ? -5.967 -2.212 2.318 1.00 97.56 177 ILE A C 1
ATOM 1456 O O . ILE A 1 177 ? -6.806 -1.458 1.834 1.00 97.56 177 ILE A O 1
ATOM 1460 N N . VAL A 1 178 ? -4.950 -1.760 3.054 1.00 96.25 178 VAL A N 1
ATOM 1461 C CA . VAL A 1 178 ? -4.786 -0.340 3.404 1.00 96.25 178 VAL A CA 1
ATOM 1462 C C . VAL A 1 178 ? -4.581 0.526 2.165 1.00 96.25 178 VAL A C 1
ATOM 1464 O O . VAL A 1 178 ? -5.105 1.634 2.118 1.00 96.25 178 VAL A O 1
ATOM 1467 N N . MET A 1 179 ? -3.859 0.032 1.157 1.00 94.69 179 MET A N 1
ATOM 1468 C CA . MET A 1 179 ? -3.591 0.756 -0.093 1.00 94.69 179 MET A CA 1
ATOM 1469 C C . MET A 1 179 ? -4.713 0.626 -1.137 1.00 94.69 179 MET A C 1
ATOM 1471 O O . MET A 1 179 ? -4.638 1.237 -2.204 1.00 94.69 179 MET A O 1
ATOM 1475 N N . LYS A 1 180 ? -5.743 -0.183 -0.869 1.00 90.75 180 LYS A N 1
ATOM 1476 C CA . LYS A 1 180 ? -6.858 -0.416 -1.791 1.00 90.75 180 LYS A CA 1
ATOM 1477 C C . LYS A 1 180 ? -7.866 0.741 -1.705 1.00 90.75 180 LYS A C 1
ATOM 1479 O O . LYS A 1 180 ? -8.381 1.003 -0.617 1.00 90.75 180 LYS A O 1
ATOM 1484 N N . PRO A 1 181 ? -8.240 1.389 -2.823 1.00 84.50 181 PRO A N 1
ATOM 1485 C CA . PRO A 1 181 ? -9.338 2.350 -2.802 1.00 84.50 181 PRO A CA 1
ATOM 1486 C C . PRO A 1 181 ? -10.674 1.640 -2.518 1.00 84.50 181 PRO A C 1
ATOM 1488 O O . PRO A 1 181 ? -10.884 0.504 -2.944 1.00 84.50 181 PRO A O 1
ATOM 1491 N N . ALA A 1 182 ? -11.611 2.295 -1.826 1.00 82.31 182 ALA A N 1
ATOM 1492 C CA . ALA A 1 182 ? -12.970 1.751 -1.659 1.00 82.31 182 ALA A CA 1
ATOM 1493 C C . ALA A 1 182 ? -13.746 1.717 -2.993 1.00 82.31 182 ALA A C 1
ATOM 1495 O O . ALA A 1 182 ? -14.594 0.859 -3.228 1.00 82.31 182 ALA A O 1
ATOM 1496 N N . SER A 1 183 ? -13.454 2.672 -3.878 1.00 80.19 183 SER A N 1
ATOM 1497 C CA . SER A 1 183 ? -14.009 2.792 -5.223 1.00 80.19 183 SER A CA 1
ATOM 1498 C C . SER A 1 183 ? -13.119 3.695 -6.081 1.00 80.19 183 SER A C 1
ATOM 1500 O O . SER A 1 183 ? -12.311 4.461 -5.552 1.00 80.19 183 SER A O 1
ATOM 1502 N N . ALA A 1 184 ? -13.324 3.682 -7.399 1.00 76.56 184 ALA A N 1
ATOM 1503 C CA . ALA A 1 184 ? -12.645 4.605 -8.312 1.00 76.56 184 ALA A CA 1
ATOM 1504 C C . ALA A 1 184 ? -12.954 6.093 -8.023 1.00 76.56 184 ALA A C 1
ATOM 1506 O O . ALA A 1 184 ? -12.184 6.965 -8.408 1.00 76.56 184 ALA A O 1
ATOM 1507 N N . GLU A 1 185 ? -14.063 6.399 -7.340 1.00 79.75 185 GLU A N 1
ATOM 1508 C CA . GLU A 1 185 ? -14.465 7.772 -6.994 1.00 79.75 185 GLU A CA 1
ATOM 1509 C C . GLU A 1 185 ? -13.858 8.261 -5.669 1.00 79.75 185 GLU A C 1
ATOM 1511 O O . GLU A 1 185 ? -13.895 9.453 -5.372 1.00 79.75 185 GLU A O 1
ATOM 1516 N N . THR A 1 186 ? -13.291 7.354 -4.871 1.00 81.75 186 THR A N 1
ATOM 1517 C CA . THR A 1 186 ? -12.764 7.628 -3.524 1.00 81.75 186 THR A CA 1
ATOM 1518 C C . THR A 1 186 ? -11.264 7.344 -3.440 1.00 81.75 186 THR A C 1
ATOM 1520 O O . THR A 1 186 ? -10.765 6.910 -2.403 1.00 81.75 186 THR A O 1
ATOM 1523 N N . VAL A 1 187 ? -10.537 7.530 -4.544 1.00 81.06 187 VAL A N 1
ATOM 1524 C CA . VAL A 1 187 ? -9.075 7.389 -4.569 1.00 81.06 187 VAL A CA 1
ATOM 1525 C C . VAL A 1 187 ? -8.453 8.363 -3.565 1.00 81.06 187 VAL A C 1
ATOM 1527 O O . VAL A 1 187 ? -8.794 9.544 -3.543 1.00 81.06 187 VAL A O 1
ATOM 1530 N N . GLY A 1 188 ? -7.544 7.857 -2.729 1.00 82.31 188 GLY A N 1
ATOM 1531 C CA . GLY A 1 188 ? -6.906 8.624 -1.654 1.00 82.31 188 GLY A CA 1
ATOM 1532 C C . GLY A 1 188 ? -7.693 8.657 -0.341 1.00 82.31 188 GLY A C 1
ATOM 1533 O O . GLY A 1 188 ? -7.203 9.222 0.634 1.00 82.31 188 GLY A O 1
ATOM 1534 N N . GLU A 1 189 ? -8.870 8.030 -0.284 1.00 87.69 189 GLU A N 1
ATOM 1535 C CA . GLU A 1 189 ? -9.627 7.842 0.953 1.00 87.69 189 GLU A CA 1
ATOM 1536 C C . GLU A 1 189 ? -9.543 6.374 1.419 1.00 87.69 189 GLU A C 1
ATOM 1538 O O . GLU A 1 189 ? -9.666 5.465 0.592 1.00 87.69 189 GLU A O 1
ATOM 1543 N N . PRO A 1 190 ? -9.369 6.118 2.730 1.00 90.38 190 PRO A N 1
ATOM 1544 C CA . PRO A 1 190 ? -9.314 4.767 3.274 1.00 90.38 190 PRO A CA 1
ATOM 1545 C C . PRO A 1 190 ? -10.662 4.052 3.153 1.00 90.38 190 PRO A C 1
ATOM 1547 O O . PRO A 1 190 ? -11.704 4.587 3.544 1.00 90.38 190 PRO A O 1
ATOM 1550 N N . ASP A 1 191 ? -10.623 2.795 2.716 1.00 93.44 191 ASP A N 1
ATOM 1551 C CA . ASP A 1 191 ? -11.726 1.847 2.880 1.00 93.44 191 ASP A CA 1
ATOM 1552 C C . ASP A 1 191 ? -11.766 1.364 4.339 1.00 93.44 191 ASP A C 1
ATOM 1554 O O . ASP A 1 191 ? -11.164 0.353 4.707 1.00 93.44 191 ASP A O 1
ATOM 1558 N N . LEU A 1 192 ? -12.414 2.151 5.202 1.00 93.50 192 LEU A N 1
ATOM 1559 C CA . LEU A 1 192 ? -12.432 1.905 6.646 1.00 93.50 192 LEU A CA 1
ATOM 1560 C C . LEU A 1 192 ? -13.064 0.561 7.015 1.00 93.50 192 LEU A C 1
ATOM 1562 O O . LEU A 1 192 ? -12.614 -0.049 7.982 1.00 93.50 192 LEU A O 1
ATOM 1566 N N . ASP A 1 193 ? -14.048 0.082 6.254 1.00 93.69 193 ASP A N 1
ATOM 1567 C CA . ASP A 1 193 ? -14.677 -1.217 6.506 1.00 93.69 193 ASP A CA 1
ATOM 1568 C C . ASP A 1 193 ? -13.691 -2.353 6.218 1.00 93.69 193 ASP A C 1
ATOM 1570 O O . ASP A 1 193 ? -13.506 -3.253 7.044 1.00 93.69 193 ASP A O 1
ATOM 1574 N N . ALA A 1 194 ? -12.990 -2.289 5.080 1.00 95.81 194 ALA A N 1
ATOM 1575 C CA . ALA A 1 194 ? -11.971 -3.277 4.735 1.00 95.81 194 ALA A CA 1
ATOM 1576 C C . ALA A 1 194 ? -10.782 -3.238 5.710 1.00 95.81 194 ALA A C 1
ATOM 1578 O O . ALA A 1 194 ? -10.319 -4.288 6.160 1.00 95.81 194 ALA A O 1
ATOM 1579 N N . ILE A 1 195 ? -10.316 -2.044 6.091 1.00 97.56 195 ILE A N 1
ATOM 1580 C CA . ILE A 1 195 ? -9.251 -1.863 7.091 1.00 97.56 195 ILE A CA 1
ATOM 1581 C C . ILE A 1 195 ? -9.696 -2.406 8.454 1.00 97.56 195 ILE A C 1
ATOM 1583 O O . ILE A 1 195 ? -8.943 -3.128 9.112 1.00 97.56 195 ILE A O 1
ATOM 1587 N N . GLY A 1 196 ? -10.930 -2.100 8.860 1.00 97.50 196 GLY A N 1
ATOM 1588 C CA . GLY A 1 196 ? -11.563 -2.590 10.079 1.00 97.50 196 GLY A CA 1
ATOM 1589 C C . GLY A 1 196 ? -11.571 -4.115 10.158 1.00 97.50 196 GLY A C 1
ATOM 1590 O O . GLY A 1 196 ? -11.193 -4.719 11.169 1.00 97.50 196 GLY A O 1
ATOM 1591 N N . TRP A 1 197 ? -11.951 -4.742 9.049 1.00 97.31 197 TRP A N 1
ATOM 1592 C CA . TRP A 1 197 ? -11.930 -6.186 8.878 1.00 97.31 197 TRP A CA 1
ATOM 1593 C C . TRP A 1 197 ? -10.503 -6.754 8.911 1.00 97.31 197 TRP A C 1
ATOM 1595 O O . TRP A 1 197 ? -10.249 -7.714 9.635 1.00 97.31 197 TRP A O 1
ATOM 1605 N N . ALA A 1 198 ? -9.542 -6.149 8.210 1.00 98.31 198 ALA A N 1
ATOM 1606 C CA . ALA A 1 198 ? -8.162 -6.637 8.168 1.00 98.31 198 ALA A CA 1
ATOM 1607 C C . ALA A 1 198 ? -7.483 -6.582 9.549 1.00 98.31 198 ALA A C 1
ATOM 1609 O O . ALA A 1 198 ? -6.880 -7.562 9.996 1.00 98.31 198 ALA A O 1
ATOM 1610 N N . LEU A 1 199 ? -7.657 -5.480 10.282 1.00 98.31 199 LEU A N 1
ATOM 1611 C CA . LEU A 1 199 ? -7.131 -5.328 11.641 1.00 98.31 199 LEU A CA 1
ATOM 1612 C C . LEU A 1 199 ? -7.739 -6.337 12.625 1.00 98.31 199 LEU A C 1
ATOM 1614 O O . LEU A 1 199 ? -7.048 -6.772 13.542 1.00 98.31 199 LEU A O 1
ATOM 1618 N N . LYS A 1 200 ? -8.979 -6.802 12.417 1.00 97.50 200 LYS A N 1
ATOM 1619 C CA . LYS A 1 200 ? -9.546 -7.915 13.202 1.00 97.50 200 LYS A CA 1
ATOM 1620 C C . LYS A 1 200 ? -8.699 -9.184 13.072 1.00 97.50 200 LYS A C 1
ATOM 1622 O O . LYS A 1 200 ? -8.457 -9.871 14.067 1.00 97.50 200 LYS A O 1
ATOM 1627 N N . PHE A 1 201 ? -8.264 -9.516 11.855 1.00 97.69 201 PHE A N 1
ATOM 1628 C CA . PHE A 1 201 ? -7.438 -10.699 11.600 1.00 97.69 201 PHE A CA 1
ATOM 1629 C C . PHE A 1 201 ? -6.044 -10.552 12.200 1.00 97.69 201 PHE A C 1
ATOM 1631 O O . PHE A 1 201 ? -5.577 -11.483 12.861 1.00 97.69 201 PHE A O 1
ATOM 1638 N N . ILE A 1 202 ? -5.438 -9.371 12.072 1.00 98.12 202 ILE A N 1
ATOM 1639 C CA . ILE A 1 202 ? -4.157 -9.080 12.721 1.00 98.12 202 ILE A CA 1
ATOM 1640 C C . ILE A 1 202 ? -4.279 -9.154 14.247 1.00 98.12 202 ILE A C 1
ATOM 1642 O O . ILE A 1 202 ? -3.478 -9.817 14.899 1.00 98.12 202 ILE A O 1
ATOM 1646 N N . ALA A 1 203 ? -5.323 -8.575 14.842 1.00 97.38 203 ALA A N 1
ATOM 1647 C CA . ALA A 1 203 ? -5.558 -8.682 16.280 1.00 97.38 203 ALA A CA 1
ATOM 1648 C C . ALA A 1 203 ? -5.720 -10.149 16.716 1.00 97.38 203 ALA A C 1
ATOM 1650 O O . ALA A 1 203 ? -5.169 -10.582 17.723 1.00 97.38 203 ALA A O 1
ATOM 1651 N N . LYS A 1 204 ? -6.426 -10.974 15.937 1.00 95.88 204 LYS A N 1
ATOM 1652 C CA . LYS A 1 204 ? -6.519 -12.413 16.222 1.00 95.88 204 LYS A CA 1
ATOM 1653 C C . LYS A 1 204 ? -5.157 -13.110 16.140 1.00 95.88 204 LYS A C 1
ATOM 1655 O O . LYS A 1 204 ? -4.910 -14.044 16.904 1.00 95.88 204 LYS A O 1
ATOM 1660 N N . TYR A 1 205 ? -4.296 -12.694 15.217 1.00 94.81 205 TYR A N 1
ATOM 1661 C CA . TYR A 1 205 ? -2.947 -13.230 15.089 1.00 94.81 205 TYR A CA 1
ATOM 1662 C C . TYR A 1 205 ? -2.074 -12.875 16.298 1.00 94.81 205 TYR A C 1
ATOM 1664 O O . TYR A 1 205 ? -1.504 -13.770 16.924 1.00 94.81 205 TYR A O 1
ATOM 1672 N N . LEU A 1 206 ? -2.059 -11.598 16.671 1.00 96.81 206 LEU A N 1
ATOM 1673 C CA . LEU A 1 206 ? -1.244 -11.060 17.754 1.00 96.81 206 LEU A CA 1
ATOM 1674 C C . LEU A 1 206 ? -1.763 -11.411 19.154 1.00 96.81 206 LEU A C 1
ATOM 1676 O O . LEU A 1 206 ? -1.109 -11.107 20.145 1.00 96.81 206 LEU A O 1
ATOM 1680 N N . ASP A 1 207 ? -2.918 -12.069 19.290 1.00 94.94 207 ASP A N 1
ATOM 1681 C CA . ASP A 1 207 ? -3.569 -12.300 20.588 1.00 94.94 207 ASP A CA 1
ATOM 1682 C C . ASP A 1 207 ? -2.666 -12.991 21.629 1.00 94.94 207 ASP A C 1
ATOM 1684 O O . ASP A 1 207 ? -2.857 -12.816 22.831 1.00 94.94 207 ASP A O 1
ATOM 1688 N N . ARG A 1 208 ? -1.649 -13.741 21.190 1.00 92.50 208 ARG A N 1
ATOM 1689 C CA . ARG A 1 208 ? -0.692 -14.434 22.071 1.00 92.50 208 ARG A CA 1
ATOM 1690 C C . ARG A 1 208 ? 0.685 -13.779 22.158 1.00 92.50 208 ARG A C 1
ATOM 1692 O O . ARG A 1 208 ? 1.527 -14.300 22.887 1.00 92.50 208 ARG A O 1
ATOM 1699 N N . ASP A 1 209 ? 0.917 -12.687 21.440 1.00 94.12 209 ASP A N 1
ATOM 1700 C CA . ASP A 1 209 ? 2.198 -11.991 21.455 1.00 94.12 209 ASP A CA 1
ATOM 1701 C C . ASP A 1 209 ? 2.304 -11.058 22.672 1.00 94.12 209 ASP A C 1
ATOM 1703 O O . ASP A 1 209 ? 1.361 -10.348 23.030 1.00 94.12 209 ASP A O 1
ATOM 1707 N N . SER A 1 210 ? 3.468 -11.048 23.320 1.00 91.69 210 SER A N 1
ATOM 1708 C CA . SER A 1 210 ? 3.790 -10.101 24.389 1.00 91.69 210 SER A CA 1
ATOM 1709 C C . SER A 1 210 ? 3.890 -8.651 23.901 1.00 91.69 210 SER A C 1
ATOM 1711 O O . SER A 1 210 ? 3.591 -7.746 24.675 1.00 91.69 210 SER A O 1
ATOM 1713 N N . GLY A 1 211 ? 4.274 -8.430 22.638 1.00 95.62 211 GLY A N 1
ATOM 1714 C CA . GLY A 1 211 ? 4.398 -7.114 21.998 1.00 95.62 211 GLY A CA 1
ATOM 1715 C C . GLY A 1 211 ? 3.137 -6.649 21.264 1.00 95.62 211 GLY A C 1
ATOM 1716 O O . GLY A 1 211 ? 3.145 -5.588 20.644 1.00 95.62 211 GLY A O 1
ATOM 1717 N N . ARG A 1 212 ? 2.033 -7.407 21.352 1.00 96.62 212 ARG A N 1
ATOM 1718 C CA . ARG A 1 212 ? 0.826 -7.216 20.529 1.00 96.62 212 ARG A CA 1
ATOM 1719 C C . ARG A 1 212 ? 0.278 -5.792 20.498 1.00 96.62 212 ARG A C 1
ATOM 1721 O O . ARG A 1 212 ? -0.194 -5.353 19.459 1.00 96.62 212 ARG A O 1
ATOM 1728 N N . CYS A 1 213 ? 0.320 -5.069 21.618 1.00 96.25 213 CYS A N 1
ATOM 1729 C CA . CYS A 1 213 ? -0.205 -3.706 21.677 1.00 96.25 213 CYS A CA 1
ATOM 1730 C C . CYS A 1 213 ? 0.679 -2.723 20.902 1.00 96.25 213 CYS A C 1
ATOM 1732 O O . CYS A 1 213 ? 0.147 -1.910 20.155 1.00 96.25 213 CYS A O 1
ATOM 1734 N N . GLU A 1 214 ? 2.002 -2.810 21.064 1.00 97.06 214 GLU A N 1
ATOM 1735 C CA . GLU A 1 214 ? 2.967 -1.932 20.385 1.00 97.06 214 GLU A CA 1
ATOM 1736 C C . GLU A 1 214 ? 2.932 -2.163 18.873 1.00 97.06 214 GLU A C 1
ATOM 1738 O O . GLU A 1 214 ? 2.900 -1.220 18.084 1.00 97.06 214 GLU A O 1
ATOM 1743 N N . GLU A 1 215 ? 2.860 -3.428 18.471 1.00 97.44 215 GLU A N 1
ATOM 1744 C CA . GLU A 1 215 ? 2.785 -3.809 17.069 1.00 97.44 215 GLU A CA 1
ATOM 1745 C C . GLU A 1 215 ? 1.459 -3.388 16.424 1.00 97.44 215 GLU A C 1
ATOM 1747 O O . GLU A 1 215 ? 1.448 -2.776 15.357 1.00 97.44 215 GLU A O 1
ATOM 1752 N N . PHE A 1 216 ? 0.331 -3.610 17.101 1.00 97.94 216 PHE A N 1
ATOM 1753 C CA . PHE A 1 216 ? -0.973 -3.164 16.611 1.00 97.94 216 PHE A CA 1
ATOM 1754 C C . PHE A 1 216 ? -1.064 -1.632 16.510 1.00 97.94 216 PHE A C 1
ATOM 1756 O O . PHE A 1 216 ? -1.619 -1.095 15.550 1.00 97.94 216 PHE A O 1
ATOM 1763 N N . GLN A 1 217 ? -0.462 -0.911 17.461 1.00 97.31 217 GLN A N 1
ATOM 1764 C CA . GLN A 1 217 ? -0.330 0.547 17.414 1.00 97.31 217 GLN A CA 1
ATOM 1765 C C . GLN A 1 217 ? 0.495 1.023 16.222 1.00 97.31 217 GLN A C 1
ATOM 1767 O O . GLN A 1 217 ? 0.125 2.017 15.594 1.00 97.31 217 GLN A O 1
ATOM 1772 N N . ALA A 1 218 ? 1.585 0.326 15.891 1.00 97.44 218 ALA A N 1
ATOM 1773 C CA . ALA A 1 218 ? 2.404 0.656 14.730 1.00 97.44 218 ALA A CA 1
ATOM 1774 C C . ALA A 1 218 ? 1.597 0.566 13.424 1.00 97.44 218 ALA A C 1
ATOM 1776 O O . ALA A 1 218 ? 1.715 1.453 12.579 1.00 97.44 218 ALA A O 1
ATOM 1777 N N . LEU A 1 219 ? 0.711 -0.426 13.295 1.00 97.88 219 LEU A N 1
ATOM 1778 C CA . LEU A 1 219 ? -0.175 -0.566 12.132 1.00 97.88 219 LEU A CA 1
ATOM 1779 C C . LEU A 1 219 ? -1.219 0.553 12.052 1.00 97.88 219 LEU A C 1
ATOM 1781 O O . LEU A 1 219 ? -1.460 1.103 10.979 1.00 97.88 219 LEU A O 1
ATOM 1785 N N . ILE A 1 220 ? -1.811 0.952 13.182 1.00 97.06 220 ILE A N 1
ATOM 1786 C CA . ILE A 1 220 ? -2.728 2.105 13.209 1.00 97.06 220 ILE A CA 1
ATOM 1787 C C . ILE A 1 220 ? -1.992 3.393 12.826 1.00 97.06 220 ILE A C 1
ATOM 1789 O O . ILE A 1 220 ? -2.499 4.193 12.036 1.00 97.06 220 ILE A O 1
ATOM 1793 N N . LYS A 1 221 ? -0.774 3.580 13.342 1.00 96.00 221 LYS A N 1
ATOM 1794 C CA . LYS A 1 221 ? 0.071 4.723 12.994 1.00 96.00 221 LYS A CA 1
ATOM 1795 C C . LYS A 1 221 ? 0.392 4.744 11.499 1.00 96.00 221 LYS A C 1
ATOM 1797 O O . LYS A 1 221 ? 0.317 5.805 10.889 1.00 96.00 221 LYS A O 1
ATOM 1802 N N . GLN A 1 222 ? 0.679 3.590 10.903 1.00 96.50 222 GLN A N 1
ATOM 1803 C CA . GLN A 1 222 ? 0.905 3.466 9.466 1.00 96.50 222 GLN A CA 1
ATOM 1804 C C . GLN A 1 222 ? -0.319 3.919 8.652 1.00 96.50 222 GLN A C 1
ATOM 1806 O O . GLN A 1 222 ? -0.159 4.651 7.679 1.00 96.50 222 GLN A O 1
ATOM 1811 N N . ILE A 1 223 ? -1.544 3.562 9.065 1.00 96.25 223 ILE A N 1
ATOM 1812 C CA . ILE A 1 223 ? -2.773 4.053 8.409 1.00 96.25 223 ILE A CA 1
ATOM 1813 C C . ILE A 1 223 ? -2.836 5.588 8.473 1.00 96.25 223 ILE A C 1
ATOM 1815 O O . ILE A 1 223 ? -3.139 6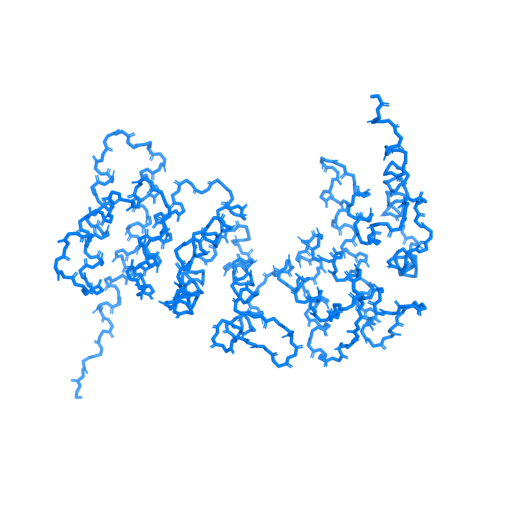.233 7.470 1.00 96.25 223 ILE A O 1
ATOM 1819 N N . ALA A 1 224 ? -2.513 6.186 9.623 1.00 94.31 224 ALA A N 1
ATOM 1820 C CA . ALA A 1 224 ? -2.497 7.641 9.785 1.00 94.31 224 ALA A CA 1
ATOM 1821 C C . ALA A 1 224 ? -1.417 8.335 8.932 1.00 94.31 224 ALA A C 1
ATOM 1823 O O . ALA A 1 224 ? -1.634 9.446 8.448 1.00 94.31 224 ALA A O 1
ATOM 1824 N N . GLU A 1 225 ? -0.265 7.688 8.733 1.00 94.19 225 GLU A N 1
ATOM 1825 C CA . GLU A 1 225 ? 0.816 8.179 7.870 1.00 94.19 225 GLU A CA 1
ATOM 1826 C C . GLU A 1 225 ? 0.442 8.114 6.379 1.00 94.19 225 GLU A C 1
ATOM 1828 O O . GLU A 1 225 ? 0.794 9.023 5.627 1.00 94.19 225 GLU A O 1
ATOM 1833 N N . ILE A 1 226 ? -0.303 7.085 5.960 1.00 92.81 226 ILE A N 1
ATOM 1834 C CA . ILE A 1 226 ? -0.796 6.933 4.580 1.00 92.81 226 ILE A CA 1
ATOM 1835 C C . ILE A 1 226 ? -1.935 7.918 4.282 1.00 92.81 226 ILE A C 1
ATOM 1837 O O . ILE A 1 226 ? -1.995 8.471 3.184 1.00 92.81 226 ILE A O 1
ATOM 1841 N N . TYR A 1 227 ? -2.807 8.180 5.261 1.00 92.12 227 TYR A N 1
ATOM 1842 C CA . TYR A 1 227 ? -3.970 9.062 5.124 1.00 92.12 227 TYR A CA 1
ATOM 1843 C C . TYR A 1 227 ? -3.866 10.305 6.027 1.00 92.12 227 TYR A C 1
ATOM 1845 O O . TYR A 1 227 ? -4.661 10.472 6.964 1.00 92.12 227 TYR A O 1
ATOM 1853 N N . PRO A 1 228 ? -2.902 11.210 5.764 1.00 90.81 228 PRO A N 1
ATOM 1854 C CA . PRO A 1 228 ? -2.701 12.391 6.589 1.00 90.81 228 PRO A CA 1
ATOM 1855 C C . PRO A 1 228 ? -3.898 13.350 6.503 1.00 90.81 228 PRO A C 1
ATOM 1857 O O . PRO A 1 228 ? -4.581 13.459 5.487 1.00 90.81 228 PRO A O 1
ATOM 1860 N N . GLY A 1 229 ? -4.140 14.108 7.576 1.00 87.50 229 GLY A N 1
ATOM 1861 C CA . GLY A 1 229 ? -5.195 15.132 7.599 1.00 87.50 229 GLY A CA 1
ATOM 1862 C C . GLY A 1 229 ? -6.599 14.617 7.941 1.00 87.50 229 GLY A C 1
ATOM 1863 O O . GLY A 1 229 ? -7.581 15.343 7.757 1.00 87.50 229 GLY A O 1
ATOM 1864 N N . ARG A 1 230 ? -6.713 13.400 8.489 1.00 87.75 230 ARG A N 1
ATOM 1865 C CA . ARG A 1 230 ? -7.948 12.861 9.080 1.00 87.75 230 ARG A CA 1
ATOM 1866 C C . ARG A 1 230 ? -7.965 13.041 10.614 1.00 87.75 230 ARG A C 1
ATOM 1868 O O . ARG A 1 230 ? -7.562 12.140 11.334 1.00 87.75 230 ARG A O 1
ATOM 1875 N N . PRO A 1 231 ? -8.463 14.178 11.149 1.00 83.75 231 PRO A N 1
ATOM 1876 C CA . PRO A 1 231 ? -8.393 14.537 12.576 1.00 83.75 231 PRO A CA 1
ATOM 1877 C C . PRO A 1 231 ? -9.211 13.660 13.537 1.00 83.75 231 PRO A C 1
ATOM 1879 O O . PRO A 1 231 ? -9.190 13.927 14.733 1.00 83.75 231 PRO A O 1
ATOM 1882 N N . ILE A 1 232 ? -9.997 12.704 13.033 1.00 89.31 232 ILE A N 1
ATOM 1883 C CA . ILE A 1 232 ? -10.812 11.794 13.855 1.00 89.31 232 ILE A CA 1
ATOM 1884 C C . ILE A 1 232 ? -10.613 10.328 13.461 1.00 89.31 232 ILE A C 1
ATOM 1886 O O . ILE A 1 232 ? -11.478 9.500 13.747 1.00 89.31 232 ILE A O 1
ATOM 1890 N N . LEU A 1 233 ? -9.509 10.017 12.776 1.00 91.94 233 LEU A N 1
ATOM 1891 C CA . LEU A 1 233 ? -9.232 8.673 12.272 1.00 91.94 233 LEU A CA 1
ATOM 1892 C C . LEU A 1 233 ? -9.286 7.633 13.396 1.00 91.94 233 LEU A C 1
ATOM 1894 O O . LEU A 1 233 ? -9.799 6.540 13.206 1.00 91.94 233 LEU A O 1
ATOM 1898 N N . GLU A 1 234 ? -8.833 7.983 14.594 1.00 93.44 234 GLU A N 1
ATOM 1899 C CA . GLU A 1 234 ? -8.824 7.099 15.756 1.00 93.44 234 GLU A CA 1
ATOM 1900 C C . GLU A 1 234 ? -10.247 6.750 16.226 1.00 93.44 234 GLU A C 1
ATOM 1902 O O . GLU A 1 234 ? -10.509 5.616 16.623 1.00 93.44 234 GLU A O 1
ATOM 1907 N N . ILE A 1 235 ? -11.194 7.693 16.126 1.00 92.25 235 ILE A N 1
ATOM 1908 C CA . ILE A 1 235 ? -12.617 7.449 16.421 1.00 92.25 235 ILE A CA 1
ATOM 1909 C C . ILE A 1 235 ? -13.245 6.592 15.315 1.00 92.25 235 ILE A C 1
ATOM 1911 O O . ILE A 1 235 ? -14.010 5.676 15.613 1.00 92.25 235 ILE A O 1
ATOM 1915 N N . GLU A 1 236 ? -12.913 6.860 14.048 1.00 94.06 236 GLU A N 1
ATOM 1916 C CA . GLU A 1 236 ? -13.357 6.045 12.910 1.00 94.06 236 GLU A CA 1
ATOM 1917 C C . GLU A 1 236 ? -12.871 4.589 13.054 1.00 94.06 236 GLU A C 1
ATOM 1919 O O . GLU A 1 236 ? -13.662 3.656 12.926 1.00 94.06 236 GLU A O 1
ATOM 1924 N N . ILE A 1 237 ? -11.601 4.392 13.423 1.00 95.69 237 ILE A N 1
ATOM 1925 C CA . ILE A 1 237 ? -11.009 3.078 13.710 1.00 95.69 237 ILE A CA 1
ATOM 1926 C C . ILE A 1 237 ? -11.666 2.429 14.934 1.00 95.69 237 ILE A C 1
ATOM 1928 O O . ILE A 1 237 ? -11.950 1.233 14.907 1.00 95.69 237 ILE A O 1
ATOM 1932 N N . LEU A 1 238 ? -11.963 3.184 15.996 1.00 94.88 238 LEU A N 1
ATOM 1933 C CA . LEU A 1 238 ? -12.665 2.650 17.167 1.00 94.88 238 LEU A CA 1
ATOM 1934 C C . LEU A 1 238 ? -14.066 2.132 16.813 1.00 94.88 238 LEU A C 1
ATOM 1936 O O . LEU A 1 238 ? -14.472 1.069 17.287 1.00 94.88 238 LEU A O 1
ATOM 1940 N N . LEU A 1 239 ? -14.801 2.846 15.962 1.00 93.00 239 LEU A N 1
ATOM 1941 C CA . LEU A 1 239 ? -16.098 2.382 15.470 1.00 93.00 239 LEU A CA 1
ATOM 1942 C C . LEU A 1 239 ? -15.959 1.108 14.637 1.00 93.00 239 LEU A C 1
ATOM 1944 O O . LEU A 1 239 ? -16.739 0.174 14.824 1.00 93.00 239 LEU A O 1
ATOM 1948 N N . GLN A 1 240 ? -14.925 1.024 13.799 1.00 95.38 240 GLN A N 1
ATOM 1949 C CA . GLN A 1 240 ? -14.605 -0.199 13.064 1.00 95.38 240 GLN A CA 1
ATOM 1950 C C . GLN A 1 240 ? -14.255 -1.364 13.989 1.00 95.38 240 GLN A C 1
ATOM 1952 O O . GLN A 1 240 ? -14.668 -2.494 13.728 1.00 95.38 240 GLN A O 1
ATOM 1957 N N . ALA A 1 241 ? -13.560 -1.103 15.096 1.00 94.94 241 ALA A N 1
ATOM 1958 C CA . ALA A 1 241 ? -13.217 -2.120 16.079 1.00 94.94 241 ALA A CA 1
ATOM 1959 C C . ALA A 1 241 ? -14.456 -2.733 16.737 1.00 94.94 241 ALA A C 1
ATOM 1961 O O . ALA A 1 241 ? -14.544 -3.946 16.932 1.00 94.94 241 ALA A O 1
ATOM 1962 N N . VAL A 1 242 ? -15.444 -1.891 17.031 1.00 91.44 242 VAL A N 1
ATOM 1963 C CA . VAL A 1 242 ? -16.737 -2.310 17.565 1.00 91.44 242 VAL A CA 1
ATOM 1964 C C . VAL A 1 242 ? -17.576 -3.035 16.511 1.00 91.44 242 VAL A C 1
ATOM 1966 O O . VAL A 1 242 ? -18.184 -4.059 16.820 1.00 91.44 242 VAL A O 1
ATOM 1969 N N . HIS A 1 243 ? -17.609 -2.524 15.279 1.00 91.06 243 HIS A N 1
ATOM 1970 C CA . HIS A 1 243 ? -18.345 -3.126 14.166 1.00 91.06 243 HIS A CA 1
ATOM 1971 C C . HIS A 1 243 ? -17.819 -4.528 13.826 1.00 91.06 243 HIS A C 1
ATOM 1973 O O . HIS A 1 243 ? -18.593 -5.448 13.575 1.00 91.06 243 HIS A O 1
ATOM 1979 N N . ASN A 1 244 ? -16.498 -4.706 13.878 1.00 93.69 244 ASN A N 1
ATOM 1980 C CA . ASN A 1 244 ? -15.820 -5.949 13.528 1.00 93.69 244 ASN A CA 1
ATOM 1981 C C . ASN A 1 244 ? -15.536 -6.865 14.731 1.00 93.69 244 ASN A C 1
ATOM 1983 O O . ASN A 1 244 ? -14.831 -7.863 14.567 1.00 93.69 244 ASN A O 1
ATOM 1987 N N . ASP A 1 245 ? -16.081 -6.588 15.917 1.00 93.12 245 ASP A N 1
ATOM 1988 C CA . ASP A 1 245 ? -15.897 -7.390 17.138 1.00 93.12 245 ASP A CA 1
ATOM 1989 C C . ASP A 1 245 ? -14.421 -7.642 17.499 1.00 93.12 245 ASP A C 1
ATOM 1991 O O . ASP A 1 245 ? -13.999 -8.781 17.738 1.00 93.12 245 ASP A O 1
ATOM 1995 N N . TRP A 1 246 ? -13.599 -6.595 17.504 1.00 94.69 246 TRP A N 1
ATOM 1996 C CA . TRP A 1 246 ? -12.194 -6.722 17.884 1.00 94.69 246 TRP A CA 1
ATOM 1997 C C . TRP A 1 246 ? -12.037 -7.169 19.342 1.00 94.69 246 TRP A C 1
ATOM 1999 O O . TRP A 1 246 ? -12.862 -6.834 20.203 1.00 94.69 246 TRP A O 1
ATOM 2009 N N . PRO A 1 247 ? -10.953 -7.897 19.671 1.00 93.25 247 PRO A N 1
ATOM 2010 C CA . PRO A 1 247 ? -10.655 -8.207 21.058 1.00 93.25 247 PRO A CA 1
ATOM 2011 C C . PRO A 1 247 ? -10.413 -6.916 21.848 1.00 93.25 247 PRO A C 1
ATOM 2013 O O . PRO A 1 247 ? -9.858 -5.938 21.346 1.00 93.25 247 PRO A O 1
ATOM 2016 N N . ARG A 1 248 ? -10.800 -6.927 23.127 1.00 90.62 248 ARG A N 1
ATOM 2017 C CA . ARG A 1 248 ? -10.747 -5.743 24.000 1.00 90.62 248 ARG A CA 1
ATOM 2018 C C . ARG A 1 248 ? -9.372 -5.082 24.051 1.00 90.62 248 ARG A C 1
ATOM 2020 O O . ARG A 1 248 ? -9.298 -3.859 24.025 1.00 90.62 248 ARG A O 1
ATOM 2027 N N . TRP A 1 249 ? -8.304 -5.876 24.090 1.00 93.81 249 TRP A N 1
ATOM 2028 C CA . TRP A 1 249 ? -6.947 -5.337 24.130 1.00 93.81 249 TRP A CA 1
ATOM 2029 C C . TRP A 1 249 ? -6.612 -4.532 22.866 1.00 93.81 249 TRP A C 1
ATOM 2031 O O . TRP A 1 249 ? -5.926 -3.525 22.970 1.00 93.81 249 TRP A O 1
ATOM 2041 N N . ALA A 1 250 ? -7.121 -4.932 21.694 1.00 95.81 250 ALA A N 1
ATOM 2042 C CA . ALA A 1 250 ? -6.865 -4.239 20.434 1.00 95.81 250 ALA A CA 1
ATOM 2043 C C . ALA A 1 250 ? -7.620 -2.908 20.379 1.00 95.81 250 ALA A C 1
ATOM 2045 O O . ALA A 1 250 ? -7.056 -1.911 19.948 1.00 95.81 250 ALA A O 1
ATOM 2046 N N . MET A 1 251 ? -8.852 -2.862 20.906 1.00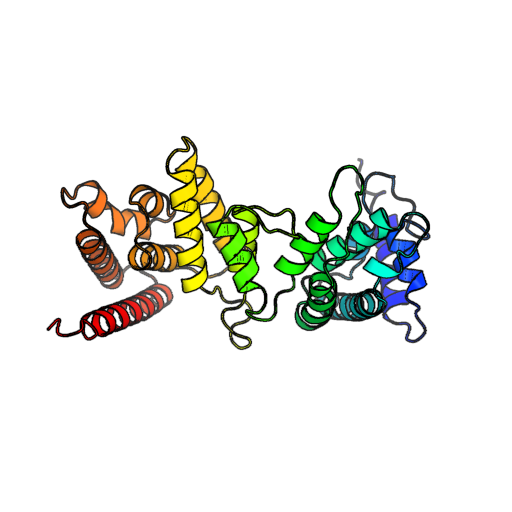 94.25 251 MET A N 1
ATOM 2047 C CA . MET A 1 251 ? -9.573 -1.596 21.107 1.00 94.25 251 MET A CA 1
ATOM 2048 C C . MET A 1 251 ? -8.800 -0.651 22.035 1.00 94.25 251 MET A C 1
ATOM 2050 O O . MET A 1 251 ? -8.632 0.518 21.712 1.00 94.25 251 MET A O 1
ATOM 2054 N N . GLN A 1 252 ? -8.287 -1.161 23.160 1.00 91.62 252 GLN A N 1
ATOM 2055 C CA . GLN A 1 252 ? -7.485 -0.377 24.112 1.00 91.62 252 GLN A CA 1
ATOM 2056 C C . GLN A 1 252 ? -6.120 0.047 23.552 1.00 91.62 252 GLN A C 1
ATOM 2058 O O . GLN A 1 252 ? -5.523 0.993 24.053 1.00 91.62 252 GLN A O 1
ATOM 2063 N N . ALA A 1 253 ? -5.616 -0.647 22.530 1.00 95.38 253 ALA A N 1
ATOM 2064 C CA . ALA A 1 253 ? -4.373 -0.291 21.867 1.00 95.38 253 ALA A CA 1
ATOM 2065 C C . ALA A 1 253 ? -4.544 0.887 20.894 1.00 95.38 253 ALA A C 1
ATOM 2067 O O . ALA A 1 253 ? -3.539 1.474 20.510 1.00 95.38 253 ALA A O 1
ATOM 2068 N N . ILE A 1 254 ? -5.767 1.270 20.507 1.00 95.75 254 ILE A N 1
ATOM 2069 C CA . ILE A 1 254 ? -5.985 2.402 19.597 1.00 95.75 254 ILE A CA 1
ATOM 2070 C C . ILE A 1 254 ? -5.488 3.700 20.270 1.00 95.75 254 ILE A C 1
ATOM 2072 O O . ILE A 1 254 ? -5.957 4.035 21.360 1.00 95.75 254 ILE A O 1
ATOM 2076 N N . PRO A 1 255 ? -4.542 4.438 19.658 1.00 92.62 255 PRO A N 1
ATOM 2077 C CA . PRO A 1 255 ? -4.029 5.679 20.229 1.00 92.62 255 PRO A CA 1
ATOM 2078 C C . PRO A 1 255 ? -5.082 6.799 20.192 1.00 92.62 255 PRO A C 1
ATOM 2080 O O . PRO A 1 255 ? -6.011 6.764 19.392 1.00 92.62 255 PRO A O 1
ATOM 2083 N N . GLY A 1 256 ? -4.904 7.831 21.024 1.00 90.12 256 GLY A N 1
ATOM 2084 C CA . GLY A 1 256 ? -5.646 9.094 20.931 1.00 90.12 256 GLY A CA 1
ATOM 2085 C C . GLY A 1 256 ? -6.470 9.453 22.170 1.00 90.12 256 GLY A C 1
ATOM 2086 O O . GLY A 1 256 ? -7.158 8.622 22.759 1.00 90.12 256 GLY A O 1
ATOM 2087 N N . ASP A 1 257 ? -6.450 10.736 22.539 1.00 87.25 257 ASP A N 1
ATOM 2088 C CA . ASP A 1 257 ? -7.061 11.232 23.780 1.00 87.25 257 ASP A CA 1
ATOM 2089 C C . ASP A 1 257 ? -8.577 11.012 23.841 1.00 87.25 257 ASP A C 1
ATOM 2091 O O . ASP A 1 257 ? -9.124 10.730 24.909 1.00 87.25 257 ASP A O 1
ATOM 2095 N N . TYR A 1 258 ? -9.274 11.148 22.708 1.00 87.44 258 TYR A N 1
ATOM 2096 C CA . TYR A 1 258 ? -10.713 10.885 22.635 1.00 87.44 258 TYR A CA 1
ATOM 2097 C C . TYR A 1 258 ? -11.023 9.404 22.826 1.00 87.44 258 TYR A C 1
ATOM 2099 O O . TYR A 1 258 ? -11.977 9.073 23.523 1.00 87.44 258 TYR A O 1
ATOM 2107 N N . VAL A 1 259 ? -10.209 8.520 22.244 1.00 89.31 259 VAL A N 1
ATOM 2108 C CA . VAL A 1 259 ? -10.385 7.072 22.372 1.00 89.31 259 VAL A CA 1
ATOM 2109 C C . VAL A 1 259 ? -10.209 6.648 23.823 1.00 89.31 259 VAL A C 1
ATOM 2111 O O . VAL A 1 259 ? -11.097 5.984 24.351 1.00 89.31 259 VAL A O 1
ATOM 2114 N N . SER A 1 260 ? -9.154 7.111 24.501 1.00 89.69 260 SER A N 1
ATOM 2115 C CA . SER A 1 260 ? -8.954 6.847 25.932 1.00 89.69 260 SER A CA 1
ATOM 2116 C C . SER A 1 260 ? -10.177 7.262 26.754 1.00 89.69 260 SER A C 1
ATOM 2118 O O . SER A 1 260 ? -10.750 6.445 27.463 1.00 89.69 260 SER A O 1
ATOM 2120 N N . GLN A 1 261 ? -10.682 8.484 26.556 1.00 88.00 261 GLN A N 1
ATOM 2121 C CA . GLN A 1 261 ? -11.870 8.978 27.268 1.00 88.00 261 GLN A CA 1
ATOM 2122 C C . GLN A 1 261 ? -13.145 8.169 26.979 1.00 88.00 261 GLN A C 1
ATOM 2124 O O . GLN A 1 261 ? -13.982 7.998 27.866 1.00 88.00 261 GLN A O 1
ATOM 2129 N N . ILE A 1 262 ? -13.321 7.681 25.745 1.00 88.12 262 ILE A N 1
ATOM 2130 C CA . ILE A 1 262 ? -14.449 6.811 25.376 1.00 88.12 262 ILE A CA 1
ATOM 2131 C C . ILE A 1 262 ? -14.314 5.435 26.039 1.00 88.12 262 ILE A C 1
ATOM 2133 O O . ILE A 1 262 ? -15.321 4.836 26.419 1.00 88.12 262 ILE A O 1
ATOM 2137 N N . LEU A 1 263 ? -13.087 4.923 26.157 1.00 89.31 263 LEU A N 1
ATOM 2138 C CA . LEU A 1 263 ? -12.792 3.584 26.660 1.00 89.31 263 LEU A CA 1
ATOM 2139 C C . LEU A 1 263 ? -12.603 3.515 28.186 1.00 89.31 263 LEU A C 1
ATOM 2141 O O . LEU A 1 263 ? -12.722 2.421 28.736 1.00 89.31 263 LEU A O 1
ATOM 2145 N N . ASP A 1 264 ? -12.411 4.632 28.893 1.00 88.00 264 ASP A N 1
ATOM 2146 C CA . ASP A 1 264 ? -12.310 4.675 30.366 1.00 88.00 264 ASP A CA 1
ATOM 2147 C C . ASP A 1 264 ? -13.442 3.890 31.079 1.00 88.00 264 ASP A C 1
ATOM 2149 O O . ASP A 1 264 ? -13.172 3.098 31.993 1.00 88.00 264 ASP A O 1
ATOM 2153 N N . PRO A 1 265 ? -14.727 4.001 30.670 1.00 85.56 265 PRO A N 1
ATOM 2154 C CA . PRO A 1 265 ? -15.801 3.214 31.276 1.00 85.56 265 PRO A CA 1
ATOM 2155 C C . PRO A 1 265 ? -15.721 1.720 30.928 1.00 85.56 265 PRO A C 1
ATOM 2157 O O . PRO A 1 265 ? -16.192 0.882 31.696 1.00 85.56 265 PRO A O 1
ATOM 2160 N N . LEU A 1 266 ? -15.130 1.363 29.782 1.00 79.44 266 LEU A N 1
ATOM 2161 C CA . LEU A 1 266 ? -14.907 -0.030 29.387 1.00 79.44 266 LEU A CA 1
ATOM 2162 C C . LEU A 1 266 ? -13.867 -0.701 30.282 1.00 79.44 266 LEU A C 1
ATOM 2164 O O . LEU A 1 266 ? -14.004 -1.890 30.572 1.00 79.44 266 LEU A O 1
ATOM 2168 N N . GLU A 1 267 ? -12.873 0.049 30.766 1.00 79.12 267 GLU A N 1
ATOM 2169 C CA . GLU A 1 267 ? -11.843 -0.467 31.670 1.00 79.12 267 GLU A CA 1
ATOM 2170 C C . GLU A 1 267 ? -12.438 -1.015 32.967 1.00 79.12 267 GLU A C 1
ATOM 2172 O O . GLU A 1 267 ? -12.110 -2.123 33.399 1.00 79.12 267 GLU A O 1
ATOM 2177 N N . THR A 1 268 ? -13.375 -0.255 33.527 1.00 81.88 268 THR A N 1
ATOM 2178 C CA . THR A 1 268 ? -14.005 -0.513 34.826 1.00 81.88 268 THR A CA 1
ATOM 2179 C C . THR A 1 268 ? -15.304 -1.316 34.731 1.00 81.88 268 THR A C 1
ATOM 2181 O O . THR A 1 268 ? -15.809 -1.795 35.749 1.00 81.88 268 THR A O 1
ATOM 2184 N N . SER A 1 269 ? -15.846 -1.503 33.523 1.00 77.94 269 SER A N 1
ATOM 2185 C CA . SER A 1 269 ? -17.082 -2.253 33.310 1.00 77.94 269 SER A CA 1
ATOM 2186 C C . SER A 1 269 ? -16.889 -3.753 33.592 1.00 77.94 269 SER A C 1
ATOM 2188 O O . SER A 1 269 ? -16.028 -4.392 32.978 1.00 77.94 269 SER A O 1
ATOM 2190 N N . PRO A 1 270 ? -17.735 -4.367 34.445 1.00 75.19 270 PRO A N 1
ATOM 2191 C CA . PRO A 1 270 ? -17.743 -5.816 34.649 1.00 75.19 270 PRO A CA 1
ATOM 2192 C C . PRO A 1 270 ? -18.346 -6.577 33.454 1.00 75.19 270 PRO A C 1
ATOM 2194 O O . PRO A 1 270 ? -18.304 -7.807 33.416 1.00 75.19 270 PRO A O 1
ATOM 2197 N N . TYR A 1 271 ? -18.937 -5.871 32.485 1.00 70.94 271 TYR A N 1
ATOM 2198 C CA . TYR A 1 271 ? -19.568 -6.468 31.315 1.00 70.94 271 TYR A CA 1
ATOM 2199 C C . TYR A 1 271 ? -18.576 -6.554 30.153 1.00 70.94 271 TYR A C 1
ATOM 2201 O O . TYR A 1 271 ? -18.209 -5.543 29.560 1.00 70.94 271 TYR A O 1
ATOM 2209 N N . CYS A 1 272 ? -18.200 -7.781 29.787 1.00 65.69 272 CYS A N 1
ATOM 2210 C CA . CYS A 1 272 ? -17.274 -8.071 28.685 1.00 65.69 272 CYS A CA 1
ATOM 2211 C C . CYS A 1 272 ? -17.976 -8.384 27.351 1.00 65.69 272 CYS A C 1
ATOM 2213 O O . CYS A 1 272 ? -17.364 -8.978 26.466 1.00 65.69 272 CYS A O 1
ATOM 2215 N N . SER A 1 273 ? -19.268 -8.074 27.205 1.00 80.88 273 SER A N 1
ATOM 2216 C CA . SER A 1 273 ? -19.987 -8.396 25.969 1.00 80.88 273 SER A CA 1
ATOM 2217 C C . SER A 1 273 ? -19.737 -7.346 24.886 1.00 80.88 273 SER A C 1
ATOM 2219 O O . SER A 1 273 ? -19.648 -6.152 25.170 1.00 80.88 273 SER A O 1
ATOM 2221 N N . VAL A 1 274 ? -19.716 -7.787 23.625 1.00 75.38 274 VAL A N 1
ATOM 2222 C CA . VAL A 1 274 ? -19.698 -6.909 22.439 1.00 75.38 274 VAL A CA 1
ATOM 2223 C C . VAL A 1 274 ? -20.784 -5.835 22.533 1.00 75.38 274 VAL A C 1
ATOM 2225 O O . VAL A 1 274 ? -20.538 -4.657 22.299 1.00 75.38 274 VAL A O 1
ATOM 2228 N N . ARG A 1 275 ? -21.995 -6.219 22.956 1.00 80.62 275 ARG A N 1
ATOM 2229 C CA . ARG A 1 275 ? -23.120 -5.290 23.123 1.00 80.62 275 ARG A CA 1
ATOM 2230 C C . ARG A 1 275 ? -22.838 -4.200 24.163 1.00 80.62 275 ARG A C 1
ATOM 2232 O O . ARG A 1 275 ? -23.269 -3.066 23.975 1.00 80.62 275 ARG A O 1
ATOM 2239 N N . ALA A 1 276 ? -22.133 -4.528 25.247 1.00 83.69 276 ALA A N 1
ATOM 2240 C CA . ALA A 1 276 ? -21.728 -3.538 26.239 1.00 83.69 276 ALA A CA 1
ATOM 2241 C C . ALA A 1 276 ? -20.683 -2.571 25.662 1.00 83.69 276 ALA A C 1
ATOM 2243 O O . ALA A 1 276 ? -20.824 -1.365 25.847 1.00 83.69 276 ALA A O 1
ATOM 2244 N N . ALA A 1 277 ? -19.704 -3.074 24.900 1.00 83.75 277 ALA A N 1
ATOM 2245 C CA . ALA A 1 277 ? -18.727 -2.232 24.207 1.00 83.75 277 ALA A CA 1
ATOM 2246 C C . ALA A 1 277 ? -19.394 -1.270 23.213 1.00 83.75 277 ALA A C 1
ATOM 2248 O O . ALA A 1 277 ? -19.128 -0.072 23.267 1.00 83.75 277 ALA A O 1
ATOM 2249 N N . LYS A 1 278 ? -20.350 -1.758 22.408 1.00 85.62 278 LYS A N 1
ATOM 2250 C CA . LYS A 1 278 ? -21.184 -0.932 21.514 1.00 85.62 278 LYS A CA 1
ATOM 2251 C C . LYS A 1 278 ? -21.861 0.227 22.249 1.00 85.62 278 LYS A C 1
ATOM 2253 O O . LYS A 1 278 ? -21.781 1.374 21.814 1.00 85.62 278 LYS A O 1
ATOM 2258 N N . GLY A 1 279 ? -22.515 -0.071 23.374 1.00 86.75 279 GLY A N 1
ATOM 2259 C CA . GLY A 1 279 ? -23.207 0.937 24.180 1.00 86.75 279 GLY A CA 1
ATOM 2260 C C . GLY A 1 279 ? -22.260 1.967 24.798 1.00 86.75 279 GLY A C 1
ATOM 2261 O O . GLY A 1 279 ? -22.558 3.159 24.768 1.00 86.75 279 GLY A O 1
ATOM 2262 N N . ILE A 1 280 ? -21.112 1.522 25.318 1.00 87.00 280 ILE A N 1
ATOM 2263 C CA . ILE A 1 280 ? -20.112 2.412 25.923 1.00 87.00 280 ILE A CA 1
ATOM 2264 C C . ILE A 1 280 ? -19.503 3.334 24.869 1.00 87.00 280 ILE A C 1
ATOM 2266 O O . ILE A 1 280 ? -19.445 4.540 25.096 1.00 87.00 280 ILE A O 1
ATOM 2270 N N . VAL A 1 281 ? -19.122 2.800 23.706 1.00 86.94 281 VAL A N 1
ATOM 2271 C CA . VAL A 1 281 ? -18.541 3.606 22.626 1.00 86.94 281 VAL A CA 1
ATOM 2272 C C . VAL A 1 281 ? -19.540 4.644 22.118 1.00 86.94 281 VAL A C 1
ATOM 2274 O O . VAL A 1 281 ? -19.203 5.823 22.059 1.00 86.94 281 VAL A O 1
ATOM 2277 N N . SER A 1 282 ? -20.793 4.257 21.857 1.00 88.19 282 SER A N 1
ATOM 2278 C CA . SER A 1 282 ? -21.830 5.209 21.429 1.00 88.19 282 SER A CA 1
ATOM 2279 C C . SER A 1 282 ? -22.091 6.305 22.475 1.00 88.19 282 SER A C 1
ATOM 2281 O O . SER A 1 282 ? -22.167 7.487 22.134 1.00 88.19 282 SER A O 1
ATOM 2283 N N . HIS A 1 283 ? -22.150 5.952 23.764 1.00 88.75 283 HIS A N 1
ATOM 2284 C CA . HIS A 1 283 ? -22.307 6.933 24.841 1.00 88.75 283 HIS A CA 1
ATOM 2285 C C . HIS A 1 283 ? -21.090 7.866 24.971 1.00 88.75 283 HIS A C 1
ATOM 2287 O O . HIS A 1 283 ? -21.246 9.074 25.173 1.00 88.75 283 HIS A O 1
ATOM 2293 N N . GLY A 1 284 ? -19.873 7.327 24.865 1.00 88.88 284 GLY A N 1
ATOM 2294 C CA . GLY A 1 284 ? -18.639 8.110 24.911 1.00 88.88 284 GLY A CA 1
ATOM 2295 C C . GLY A 1 284 ? -18.563 9.118 23.766 1.00 88.88 284 GLY A C 1
ATOM 2296 O O . GLY A 1 284 ? -18.266 10.289 24.001 1.00 88.88 284 GLY A O 1
ATOM 2297 N N . ILE A 1 285 ? -18.937 8.703 22.552 1.00 88.62 285 ILE A N 1
ATOM 2298 C CA . ILE A 1 285 ? -19.008 9.591 21.388 1.00 88.62 285 ILE A CA 1
ATOM 2299 C C . ILE A 1 285 ? -20.044 10.701 21.611 1.00 88.62 285 ILE A C 1
ATOM 2301 O O . ILE A 1 285 ? -19.702 11.874 21.476 1.00 88.62 285 ILE A O 1
ATOM 2305 N N . ALA A 1 286 ? -21.261 10.368 22.058 1.00 88.75 286 ALA A N 1
ATOM 2306 C CA . ALA A 1 286 ? -22.286 11.370 22.380 1.00 88.75 286 ALA A CA 1
ATOM 2307 C C . ALA A 1 286 ? -21.821 12.375 23.456 1.00 88.75 286 ALA A C 1
ATOM 2309 O O . ALA A 1 286 ? -22.157 13.560 23.418 1.00 88.75 286 ALA A O 1
ATOM 2310 N N . THR A 1 287 ? -21.012 11.917 24.416 1.00 89.81 287 THR A N 1
ATOM 2311 C CA . THR A 1 287 ? -20.428 12.777 25.456 1.00 89.81 287 THR A CA 1
ATOM 2312 C C . THR A 1 287 ? -19.414 13.760 24.867 1.00 89.81 287 THR A C 1
ATOM 2314 O O . THR A 1 287 ? -19.401 14.929 25.254 1.00 89.81 287 THR A O 1
ATOM 2317 N N . ILE A 1 288 ? -18.587 13.317 23.916 1.00 87.75 288 ILE A N 1
ATOM 2318 C CA . ILE A 1 288 ? -17.641 14.182 23.197 1.00 87.75 288 ILE A CA 1
ATOM 2319 C C . ILE A 1 288 ? -18.388 15.183 22.312 1.00 87.75 288 ILE A C 1
ATOM 2321 O O . ILE A 1 288 ? -18.046 16.361 22.310 1.00 87.75 288 ILE A O 1
ATOM 2325 N N . GLU A 1 289 ? -19.443 14.763 21.613 1.00 86.25 289 GLU A N 1
ATOM 2326 C CA . GLU A 1 289 ? -20.282 15.658 20.802 1.00 86.25 289 GLU A CA 1
ATOM 2327 C C . GLU A 1 289 ? -20.892 16.790 21.645 1.00 86.25 289 GLU A C 1
ATOM 2329 O O . GLU A 1 289 ? -20.978 17.937 21.201 1.00 86.25 289 GLU A O 1
ATOM 2334 N N . ALA A 1 290 ? -21.284 16.510 22.890 1.00 87.62 290 ALA A N 1
ATOM 2335 C CA . ALA A 1 290 ? -21.873 17.501 23.787 1.00 87.62 290 ALA A CA 1
ATOM 2336 C C . ALA A 1 290 ? -20.872 18.549 24.319 1.00 87.62 290 ALA A C 1
ATOM 2338 O O . ALA A 1 290 ? -21.295 19.555 24.897 1.00 87.62 290 ALA A O 1
ATOM 2339 N N . ARG A 1 291 ? -19.560 18.353 24.131 1.00 88.44 291 ARG A N 1
ATOM 2340 C CA . ARG A 1 291 ? -18.534 19.249 24.673 1.00 88.44 291 ARG A CA 1
ATOM 2341 C C . ARG A 1 291 ? -18.439 20.583 23.917 1.00 88.44 291 ARG A C 1
ATOM 2343 O O . ARG A 1 291 ? -18.395 20.593 22.686 1.00 88.44 291 ARG A O 1
ATOM 2350 N N . PRO A 1 292 ? -18.374 21.723 24.630 1.00 84.50 292 PRO A N 1
ATOM 2351 C CA . PRO A 1 292 ? -18.271 23.044 24.010 1.00 84.50 292 PRO A CA 1
ATOM 2352 C C . PRO A 1 292 ? -16.857 23.383 23.506 1.00 84.50 292 PRO A C 1
ATOM 2354 O O . PRO A 1 292 ? -16.712 24.283 22.685 1.00 84.50 292 PRO A O 1
ATOM 2357 N N . ASP A 1 293 ? -15.825 22.697 23.998 1.00 87.06 293 ASP A N 1
ATOM 2358 C CA . ASP A 1 293 ? -14.406 22.920 23.687 1.00 87.06 293 ASP A CA 1
ATOM 2359 C C . ASP A 1 293 ? -13.914 22.169 22.437 1.00 87.06 293 ASP A C 1
ATOM 2361 O O . ASP A 1 293 ? -12.829 22.453 21.928 1.00 87.06 293 ASP A O 1
ATOM 2365 N N . VAL A 1 294 ? -14.718 21.250 21.895 1.00 85.00 294 VAL A N 1
ATOM 2366 C CA . VAL A 1 294 ? -14.385 20.521 20.665 1.00 85.00 294 VAL A CA 1
ATOM 2367 C C . VAL A 1 294 ? -14.564 21.440 19.458 1.00 85.00 294 VAL A C 1
ATOM 2369 O O . VAL A 1 294 ? -15.628 22.023 19.243 1.00 85.00 294 VAL A O 1
ATOM 2372 N N . HIS A 1 295 ? -13.523 21.547 18.629 1.00 87.06 295 HIS A N 1
ATOM 2373 C CA . HIS A 1 295 ? -13.554 22.350 17.408 1.00 87.06 295 HIS A CA 1
ATOM 2374 C C . HIS A 1 295 ? -14.747 21.963 16.513 1.00 87.06 295 HIS A C 1
ATOM 2376 O O . HIS A 1 295 ? -14.969 20.784 16.231 1.00 87.06 295 HIS A O 1
ATOM 2382 N N . SER A 1 296 ? -15.495 22.950 16.012 1.00 84.06 296 SER A N 1
ATOM 2383 C CA . SER A 1 296 ? -16.770 22.732 15.305 1.00 84.06 296 SER A CA 1
ATOM 2384 C C . SER A 1 296 ? -16.663 21.780 14.107 1.00 84.06 296 SER A C 1
ATOM 2386 O O . SER A 1 296 ? -17.539 20.942 13.904 1.00 84.06 296 SER A O 1
ATOM 2388 N N . GLY A 1 297 ? -15.567 21.853 13.344 1.00 83.69 297 GLY A N 1
ATOM 2389 C CA . GLY A 1 297 ? -15.314 20.945 12.219 1.00 83.69 297 GLY A CA 1
ATOM 2390 C C . GLY A 1 297 ? -15.065 19.487 12.631 1.00 83.69 297 GLY A C 1
ATOM 2391 O O . GLY A 1 297 ? -15.450 18.575 11.904 1.00 83.69 297 GLY A O 1
ATOM 2392 N N . VAL A 1 298 ? -14.462 19.262 13.804 1.00 83.94 298 VAL A N 1
ATOM 2393 C CA . VAL A 1 298 ? -14.252 17.920 14.377 1.00 83.94 298 VAL A CA 1
ATOM 2394 C C . VAL A 1 298 ? -15.585 17.369 14.865 1.00 83.94 298 VAL A C 1
ATOM 2396 O O . VAL A 1 298 ? -15.966 16.265 14.488 1.00 83.94 298 VAL A O 1
ATOM 2399 N N . LYS A 1 299 ? -16.341 18.182 15.610 1.00 86.69 299 LYS A N 1
ATOM 2400 C CA . LYS A 1 299 ? -17.670 17.829 16.110 1.00 86.69 299 LYS A CA 1
ATOM 2401 C C . LYS A 1 299 ? -18.626 17.403 14.990 1.00 86.69 299 LYS A C 1
ATOM 2403 O O . LYS A 1 299 ? -19.196 16.324 15.072 1.00 86.69 299 LYS A O 1
ATOM 2408 N N . LEU A 1 300 ? -18.728 18.184 13.910 1.00 85.88 300 LEU A N 1
ATOM 2409 C CA . LEU A 1 300 ? -19.589 17.853 12.765 1.00 85.88 300 LEU A CA 1
ATOM 2410 C C . LEU A 1 300 ? -19.211 16.507 12.117 1.00 85.88 300 LEU A C 1
ATOM 2412 O O . LEU A 1 300 ? -20.080 15.754 11.677 1.00 85.88 300 LEU A O 1
ATOM 2416 N N . ARG A 1 301 ? -17.909 16.196 12.038 1.00 85.50 301 ARG A N 1
ATOM 2417 C CA . ARG A 1 301 ? -17.445 14.907 11.508 1.00 85.50 301 ARG A CA 1
ATOM 2418 C C . ARG A 1 301 ? -17.809 13.757 12.443 1.00 85.50 301 ARG A C 1
ATOM 2420 O O . ARG A 1 301 ? -18.334 12.763 11.953 1.00 85.50 301 ARG A O 1
ATOM 2427 N N . ILE A 1 302 ? -17.596 13.911 13.750 1.00 86.38 302 ILE A N 1
ATOM 2428 C CA . ILE A 1 302 ? -17.984 12.909 14.753 1.00 86.38 302 ILE A CA 1
ATOM 2429 C C . ILE A 1 302 ? -19.490 12.631 14.666 1.00 86.38 302 ILE A C 1
ATOM 2431 O O . ILE A 1 302 ? -19.874 11.481 14.478 1.00 86.38 302 ILE A O 1
ATOM 2435 N N . GLU A 1 303 ? -20.325 13.676 14.672 1.00 86.81 303 GLU A N 1
ATOM 2436 C CA . GLU A 1 303 ? -21.787 13.555 14.562 1.00 86.81 303 GLU A CA 1
ATOM 2437 C C . GLU A 1 303 ? -22.208 12.807 13.287 1.00 86.81 303 GLU A C 1
ATOM 2439 O O . GLU A 1 303 ? -23.102 11.955 13.319 1.00 86.81 303 GLU A O 1
ATOM 2444 N N . LYS A 1 304 ? -21.556 13.098 12.150 1.00 88.00 304 LYS A N 1
ATOM 2445 C CA . LYS A 1 304 ? -21.828 12.426 10.872 1.00 88.00 304 LYS A CA 1
ATOM 2446 C C . LYS A 1 304 ? -21.498 10.935 10.943 1.00 88.00 304 LYS A C 1
ATOM 2448 O O . LYS A 1 304 ? -22.339 10.120 10.562 1.00 88.00 304 LYS A O 1
ATOM 2453 N N . VAL A 1 305 ? -20.300 10.590 11.416 1.00 84.75 305 VAL A N 1
ATOM 2454 C CA . VAL A 1 305 ? -19.832 9.198 11.497 1.00 84.75 305 VAL A CA 1
ATOM 2455 C C . VAL A 1 305 ? -20.676 8.410 12.507 1.00 84.75 305 VAL A C 1
ATOM 2457 O O . VAL A 1 305 ? -21.156 7.322 12.197 1.00 84.75 305 VAL A O 1
ATOM 2460 N N . HIS A 1 306 ? -20.962 8.987 13.675 1.00 88.00 306 HIS A N 1
ATOM 2461 C CA . HIS A 1 306 ? -21.805 8.366 14.695 1.00 88.00 306 HIS A CA 1
ATOM 2462 C C . HIS A 1 306 ? -23.239 8.135 14.202 1.00 88.00 306 HIS A C 1
ATOM 2464 O O . HIS A 1 306 ? -23.797 7.054 14.385 1.00 88.00 306 HIS A O 1
ATOM 2470 N N . SER A 1 307 ? -23.826 9.115 13.508 1.00 87.25 307 SER A N 1
ATOM 2471 C CA . SER A 1 307 ? -25.160 8.977 12.914 1.00 87.25 307 SER A CA 1
ATOM 2472 C C . SER A 1 307 ? -25.221 7.872 11.860 1.00 87.25 307 SER A C 1
ATOM 24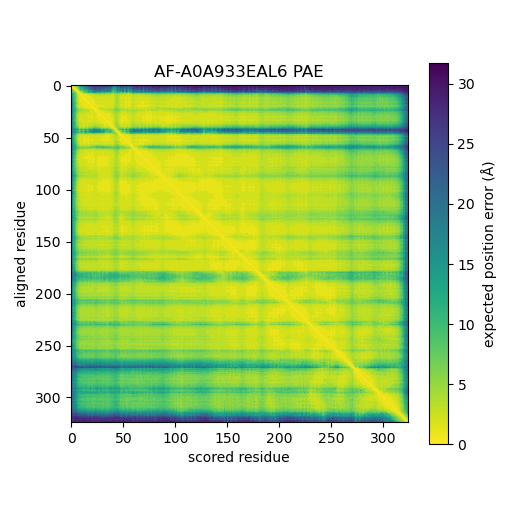74 O O . SER A 1 307 ? -26.245 7.197 11.743 1.00 87.25 307 SER A O 1
ATOM 2476 N N . GLN A 1 308 ? -24.160 7.700 11.069 1.00 86.81 308 GLN A N 1
ATOM 2477 C CA . GLN A 1 308 ? -24.069 6.620 10.090 1.00 86.81 308 GLN A CA 1
ATOM 2478 C C . GLN A 1 308 ? -23.999 5.256 10.787 1.00 86.81 308 GLN A C 1
ATOM 2480 O O . GLN A 1 308 ? -24.834 4.398 10.505 1.00 86.81 308 GLN A O 1
ATOM 2485 N N . TYR A 1 309 ? -23.110 5.115 11.770 1.00 85.69 309 TYR A N 1
ATOM 2486 C CA . TYR A 1 309 ? -22.986 3.907 12.586 1.00 85.69 309 TYR A CA 1
ATOM 2487 C C . TYR A 1 309 ? -24.323 3.495 13.231 1.00 85.69 309 TYR A C 1
ATOM 2489 O O . TYR A 1 309 ? -24.747 2.344 13.135 1.00 85.69 309 TYR A O 1
ATOM 2497 N N . LEU A 1 310 ? -25.053 4.444 13.829 1.00 86.25 310 LEU A N 1
ATOM 2498 C CA . LEU A 1 310 ? -26.356 4.161 14.443 1.00 86.25 310 LEU A CA 1
ATOM 2499 C C . LEU A 1 310 ? -27.405 3.691 13.425 1.00 86.25 310 LEU A C 1
ATOM 2501 O O . LEU A 1 310 ? -28.221 2.825 13.742 1.00 86.25 310 LEU A O 1
ATOM 2505 N N . LYS A 1 311 ? -27.404 4.242 12.204 1.00 87.31 311 LYS A N 1
ATOM 2506 C CA . LYS A 1 311 ? -28.322 3.805 11.137 1.00 87.31 311 LYS A CA 1
ATOM 2507 C C . LYS A 1 311 ? -28.033 2.375 10.696 1.00 87.31 311 LYS A C 1
ATOM 2509 O O . LYS A 1 311 ? -28.969 1.607 10.489 1.00 87.31 311 LYS A O 1
ATOM 2514 N N . GLU A 1 312 ? -26.761 2.025 10.551 1.00 84.12 312 GLU A N 1
ATOM 2515 C CA . GLU A 1 312 ? -26.336 0.682 10.154 1.00 84.12 312 GLU A CA 1
ATOM 2516 C C . GLU A 1 312 ? -26.723 -0.355 11.218 1.00 84.12 312 GLU A C 1
ATOM 2518 O O . GLU A 1 312 ? -27.360 -1.355 10.887 1.00 84.12 312 GLU A O 1
ATOM 2523 N N . GLU A 1 313 ? -26.483 -0.073 12.501 1.00 80.12 313 GLU A N 1
ATOM 2524 C CA . GLU A 1 313 ? -26.880 -0.960 13.607 1.00 80.12 313 GLU A CA 1
ATOM 2525 C C . GLU A 1 313 ? -28.404 -1.171 13.684 1.00 80.12 313 GLU A C 1
ATOM 2527 O O . GLU A 1 313 ? -28.875 -2.288 13.920 1.00 80.12 313 GLU A O 1
ATOM 2532 N N . LEU A 1 314 ? -29.196 -0.119 13.443 1.00 82.25 314 LEU A N 1
ATOM 2533 C CA . LEU A 1 314 ? -30.659 -0.223 13.405 1.00 82.25 314 LEU A CA 1
ATOM 2534 C C . LEU A 1 314 ? -31.150 -1.082 12.230 1.00 82.25 314 LEU A C 1
ATOM 2536 O O . LEU A 1 314 ? -32.109 -1.840 12.388 1.00 82.25 314 LEU A O 1
ATOM 2540 N N . ASN A 1 315 ? -30.487 -1.000 11.075 1.00 78.06 315 ASN A N 1
ATOM 2541 C CA . ASN A 1 315 ? -30.835 -1.796 9.898 1.00 78.06 315 ASN A CA 1
ATOM 2542 C C . ASN A 1 315 ? -30.473 -3.279 10.071 1.00 78.06 315 ASN A C 1
ATOM 2544 O O . ASN A 1 315 ? -31.261 -4.142 9.685 1.00 78.06 315 ASN A O 1
ATOM 2548 N N . VAL A 1 316 ? -29.331 -3.590 10.696 1.00 69.75 316 VAL A N 1
ATOM 2549 C CA . VAL A 1 316 ? -28.932 -4.976 11.007 1.00 69.75 316 VAL A CA 1
ATOM 2550 C C . VAL A 1 316 ? -29.912 -5.619 11.996 1.00 69.75 316 VAL A C 1
ATOM 2552 O O . VAL A 1 316 ? -30.296 -6.776 11.828 1.00 69.75 316 VAL A O 1
ATOM 2555 N N . GLY A 1 317 ? -30.401 -4.858 12.981 1.00 61.19 317 GLY A N 1
ATOM 2556 C CA . GLY A 1 317 ? -31.413 -5.331 13.932 1.00 61.19 317 GLY A CA 1
ATOM 2557 C C . GLY A 1 317 ? -32.777 -5.665 13.308 1.00 61.19 317 GLY A C 1
ATOM 2558 O O . GLY A 1 317 ? -33.518 -6.469 13.871 1.00 61.19 317 GLY A O 1
ATOM 2559 N N . ALA A 1 318 ? -33.105 -5.094 12.145 1.00 61.94 318 ALA A N 1
ATOM 2560 C CA . ALA A 1 318 ? -34.367 -5.333 11.440 1.00 61.94 318 ALA A CA 1
ATOM 2561 C C . ALA A 1 318 ? -34.342 -6.567 10.515 1.00 61.94 318 ALA A C 1
ATOM 2563 O O . ALA A 1 318 ? -35.397 -7.004 10.061 1.00 61.94 318 ALA A O 1
ATOM 2564 N N . GLN A 1 319 ? -33.162 -7.136 10.236 1.00 52.09 319 GLN A N 1
ATOM 2565 C CA . GLN A 1 319 ? -32.991 -8.303 9.359 1.00 52.09 319 GLN A CA 1
ATOM 2566 C C . GLN A 1 319 ? -32.880 -9.641 10.105 1.00 52.09 319 GLN A C 1
ATOM 2568 O O . GLN A 1 319 ? -32.533 -10.649 9.491 1.00 52.09 319 GLN A O 1
ATOM 2573 N N . VAL A 1 320 ? -33.190 -9.696 11.406 1.00 46.31 320 VAL A N 1
ATOM 2574 C CA . VAL A 1 320 ? -33.277 -10.980 12.119 1.00 46.31 320 VAL A CA 1
ATOM 2575 C C . VAL A 1 320 ? -34.396 -11.808 11.470 1.00 46.31 320 VAL A C 1
ATOM 2577 O O . VAL A 1 320 ? -35.552 -11.385 11.526 1.00 46.31 320 VAL A O 1
ATOM 2580 N N . PRO A 1 321 ? -34.097 -12.958 10.835 1.00 45.97 321 PRO A N 1
ATOM 2581 C CA . PRO A 1 321 ? -35.137 -13.795 10.263 1.00 45.97 321 PRO A CA 1
ATOM 2582 C C . PRO A 1 321 ? -36.022 -14.292 11.404 1.00 45.97 321 PRO A C 1
ATOM 2584 O O . PRO A 1 321 ? -35.513 -14.777 12.417 1.00 45.97 321 PRO A O 1
ATOM 2587 N N . GLU A 1 322 ? -37.341 -14.172 11.244 1.00 43.41 322 GLU A N 1
ATOM 2588 C CA . GLU A 1 322 ? -38.299 -14.917 12.055 1.00 43.41 322 GLU A CA 1
ATOM 2589 C C . GLU A 1 322 ? -37.962 -16.402 11.890 1.00 43.41 322 GLU A C 1
ATOM 2591 O O . GLU A 1 322 ? -38.302 -17.039 10.895 1.00 43.41 322 GLU A O 1
ATOM 2596 N N . SER A 1 323 ? -37.192 -16.940 12.831 1.00 47.03 323 SER A N 1
ATOM 2597 C CA . SER A 1 323 ? -36.882 -18.358 12.900 1.00 47.03 323 SER A CA 1
ATOM 2598 C C . SER A 1 323 ? -38.177 -19.112 13.187 1.00 47.03 323 SER A C 1
ATOM 2600 O O . SER A 1 323 ? -38.677 -19.068 14.313 1.00 47.03 323 SER A O 1
ATOM 2602 N N . THR A 1 324 ? -38.712 -19.753 12.148 1.00 43.69 324 THR A N 1
ATOM 2603 C CA . THR A 1 324 ? -39.613 -20.914 12.218 1.00 43.69 324 THR A CA 1
ATOM 2604 C C . THR A 1 324 ? -38.923 -22.138 12.784 1.00 43.69 324 THR A C 1
ATOM 2606 O O . THR A 1 324 ? -37.747 -22.357 12.406 1.00 43.69 324 THR A O 1
#